Protein AF-A0A2V2VB60-F1 (afdb_monomer_lite)

Organism: Trypanosoma cruzi (NCBI:txid5693)

Foldseek 3Di:
DAFAQPAWLCCLLCVPHDQQQCDQPQVLCVPQVVSPQDDPVRGRPGNLRCLVPVCVRRVPPVSVVVLCPDPSNVVSSVSNVSVVLSVVLCVLCVVQVQTGLVSLVPPDPVNVVVHDPVSVVSSVVNNVSNPDCVVPDPPPPPPPPVVCVVPPQDWDWDQDDDDDDDDDDDSDTDTDGDDPDDQWDQDPPPRDIDGDPPPPDDPDDDDWDWDWDDDPVRDTDTDIDDDDPDDDD

Secondary structure (DSSP, 8-state):
----TT-BHHHHHTTT---STTSBHHHHHHHHSTTTT--GGGTT-BHHHHTT-GGGT---HHHHHHHHTSHHHHHHHHHHHHHHHHHHHHHHHHHTT--BHHHHHH--HHHHHTS-HHHHHHHHHHHHHHH-GGGS------TTHHHHHHSS--EEEEPPP--S----S----EEEESPPPPSEEEETTTTEEEE-TTS----PPPPPEEEEEE-TTS-EEEEEE--------

Structure (mmCIF, N/CA/C/O backbone):
data_AF-A0A2V2VB60-F1
#
_entry.id   AF-A0A2V2VB60-F1
#
loop_
_atom_site.group_PDB
_atom_site.id
_atom_site.type_symbol
_atom_site.label_atom_id
_atom_site.label_alt_id
_atom_site.label_comp_id
_atom_site.label_asym_id
_atom_site.label_entity_id
_atom_site.label_seq_id
_atom_site.pdbx_PDB_ins_code
_atom_site.Cartn_x
_atom_site.Cartn_y
_atom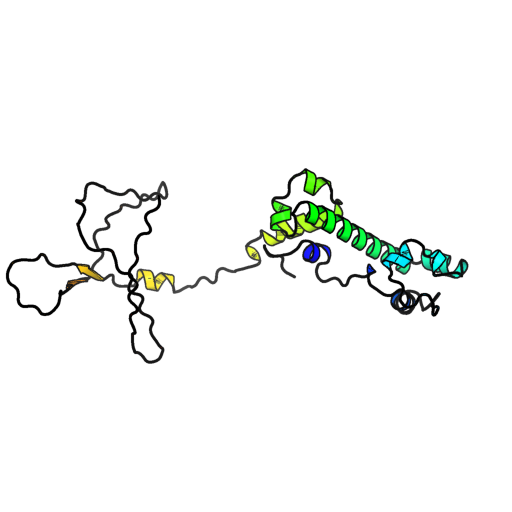_site.Cartn_z
_atom_site.occupancy
_atom_site.B_iso_or_equiv
_atom_site.auth_seq_id
_atom_site.auth_comp_id
_atom_site.auth_asym_id
_atom_site.auth_atom_id
_atom_site.pdbx_PDB_model_num
ATOM 1 N N . MET A 1 1 ? 18.310 3.604 1.537 1.00 71.19 1 MET A N 1
ATOM 2 C CA . MET A 1 1 ? 18.258 2.598 0.451 1.00 71.19 1 MET A CA 1
ATOM 3 C C . MET A 1 1 ? 18.495 3.311 -0.869 1.00 71.19 1 MET A C 1
ATOM 5 O O . MET A 1 1 ? 17.804 4.296 -1.107 1.00 71.19 1 MET A O 1
ATOM 9 N N . LYS A 1 2 ? 19.475 2.858 -1.660 1.00 81.56 2 LYS A N 1
ATOM 10 C CA . LYS A 1 2 ? 19.748 3.350 -3.020 1.00 81.56 2 LYS A CA 1
ATOM 11 C C . LYS A 1 2 ? 18.986 2.478 -4.016 1.00 81.56 2 LYS A C 1
ATOM 13 O O . LYS A 1 2 ? 18.999 1.258 -3.855 1.00 81.56 2 LYS A O 1
ATOM 18 N N . PHE A 1 3 ? 18.331 3.082 -5.002 1.00 84.06 3 PHE A N 1
ATOM 19 C CA . PHE A 1 3 ? 17.664 2.330 -6.062 1.00 84.06 3 PHE A CA 1
ATOM 20 C C . PHE A 1 3 ? 18.642 1.968 -7.177 1.00 84.06 3 PHE A C 1
ATOM 22 O O . PHE A 1 3 ? 19.435 2.789 -7.630 1.00 84.06 3 PHE A O 1
ATOM 29 N N . THR A 1 4 ? 18.583 0.715 -7.604 1.00 81.69 4 THR A N 1
ATOM 30 C CA . THR A 1 4 ? 19.396 0.149 -8.682 1.00 81.69 4 THR A CA 1
ATOM 31 C C . THR A 1 4 ? 18.496 -0.421 -9.775 1.00 81.69 4 THR A C 1
ATOM 33 O O . THR A 1 4 ? 17.302 -0.644 -9.573 1.00 81.69 4 THR A O 1
ATOM 36 N N . ILE A 1 5 ? 19.089 -0.737 -10.925 1.00 78.75 5 ILE A N 1
ATOM 37 C CA . ILE A 1 5 ? 18.415 -1.381 -12.066 1.00 78.75 5 ILE A CA 1
ATOM 38 C C . ILE A 1 5 ? 17.746 -2.711 -11.660 1.00 78.75 5 ILE A C 1
ATOM 40 O O . ILE A 1 5 ? 16.735 -3.097 -12.234 1.00 78.75 5 ILE A O 1
ATOM 44 N N . SER A 1 6 ? 18.251 -3.390 -10.627 1.00 82.69 6 SER A N 1
ATOM 45 C CA . SER A 1 6 ? 17.695 -4.645 -10.110 1.00 82.69 6 SER A CA 1
ATOM 46 C C . SER A 1 6 ? 16.630 -4.467 -9.020 1.00 82.69 6 SER A C 1
ATOM 48 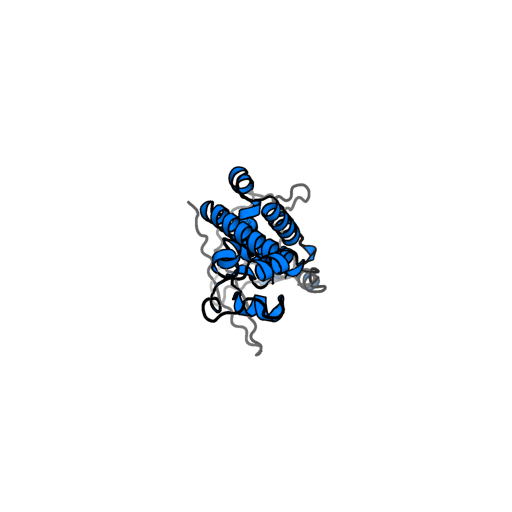O O . SER A 1 6 ? 16.230 -5.450 -8.403 1.00 82.69 6 SER A O 1
ATOM 50 N N . THR A 1 7 ? 16.196 -3.239 -8.713 1.00 90.25 7 THR A N 1
ATOM 51 C CA . THR A 1 7 ? 15.205 -3.015 -7.648 1.00 90.25 7 THR A CA 1
ATOM 52 C C . THR A 1 7 ? 13.807 -3.432 -8.112 1.00 90.25 7 THR A C 1
ATOM 54 O O . THR A 1 7 ? 13.312 -2.953 -9.137 1.00 90.25 7 THR A O 1
ATOM 57 N N . ASN A 1 8 ? 13.159 -4.292 -7.322 1.00 93.19 8 ASN A N 1
ATOM 58 C CA . ASN A 1 8 ? 11.772 -4.716 -7.522 1.00 93.19 8 ASN A CA 1
ATOM 59 C C . ASN A 1 8 ? 10.778 -3.617 -7.131 1.00 93.19 8 ASN A C 1
ATOM 61 O O . ASN A 1 8 ? 11.043 -2.821 -6.232 1.00 93.19 8 ASN A O 1
ATOM 65 N N . ILE A 1 9 ? 9.601 -3.625 -7.757 1.00 93.94 9 ILE A N 1
ATOM 66 C CA . ILE A 1 9 ? 8.535 -2.635 -7.512 1.00 93.94 9 ILE A CA 1
ATOM 67 C C . ILE A 1 9 ? 8.069 -2.656 -6.054 1.00 93.94 9 ILE A C 1
ATOM 69 O O . ILE A 1 9 ? 7.931 -1.597 -5.448 1.00 93.94 9 ILE A O 1
ATOM 73 N N . ASP A 1 10 ? 7.931 -3.844 -5.463 1.00 92.69 10 ASP A N 1
ATOM 74 C CA . ASP A 1 10 ? 7.614 -4.008 -4.039 1.00 92.69 10 ASP A CA 1
ATOM 75 C C . ASP A 1 10 ? 8.619 -3.267 -3.135 1.00 92.69 10 ASP A C 1
ATOM 77 O O . ASP A 1 10 ? 8.242 -2.453 -2.292 1.00 92.69 10 ASP A O 1
ATOM 81 N N . GLY A 1 11 ? 9.918 -3.439 -3.403 1.00 91.38 11 GLY A N 1
ATOM 82 C CA . GLY A 1 11 ? 10.984 -2.765 -2.660 1.00 91.38 11 GLY A CA 1
ATOM 83 C C . GLY A 1 11 ? 11.005 -1.243 -2.842 1.00 91.38 11 GLY A C 1
ATOM 84 O O . GLY A 1 11 ? 11.524 -0.530 -1.981 1.00 91.38 11 GLY A O 1
ATOM 85 N N . VAL A 1 12 ? 10.437 -0.726 -3.936 1.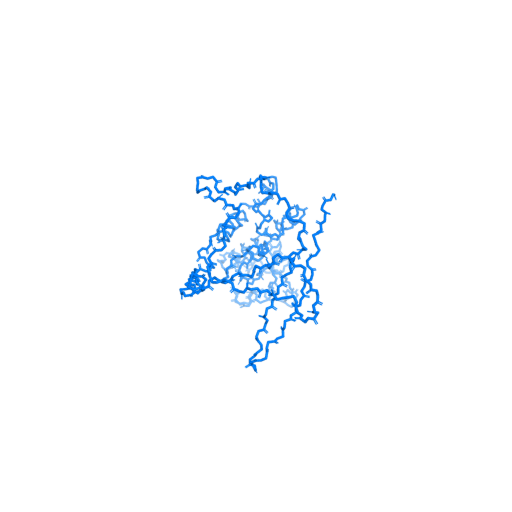00 93.12 12 VAL A N 1
ATOM 86 C CA . VAL A 1 12 ? 10.259 0.717 -4.146 1.00 93.12 12 VAL A CA 1
ATOM 87 C C . VAL A 1 12 ? 9.084 1.244 -3.330 1.00 93.12 12 VAL A C 1
ATOM 89 O O . VAL A 1 12 ? 9.237 2.243 -2.626 1.00 93.12 12 VAL A O 1
ATOM 92 N N . LEU A 1 13 ? 7.929 0.580 -3.401 1.00 93.31 13 LEU A N 1
ATOM 93 C CA . LEU A 1 13 ? 6.695 1.050 -2.764 1.00 93.31 13 LEU A CA 1
ATOM 94 C C . LEU A 1 13 ? 6.746 0.930 -1.239 1.00 93.31 13 LEU A C 1
ATOM 96 O O . LEU A 1 13 ? 6.293 1.831 -0.533 1.00 93.31 13 LEU A O 1
ATOM 100 N N . PHE A 1 14 ? 7.387 -0.117 -0.721 1.00 91.38 14 PHE A N 1
ATOM 101 C CA . PHE A 1 14 ? 7.535 -0.346 0.716 1.00 91.38 14 PHE A CA 1
ATOM 102 C C . PHE A 1 14 ? 8.905 0.065 1.265 1.00 91.38 14 PHE A C 1
ATOM 104 O O . PHE A 1 14 ? 9.247 -0.350 2.365 1.00 91.38 14 PHE A O 1
ATOM 111 N N . LYS A 1 15 ? 9.696 0.874 0.538 1.00 85.75 15 LYS A N 1
ATOM 112 C CA . LYS A 1 15 ? 11.098 1.262 0.835 1.00 85.75 15 LYS A CA 1
ATOM 113 C C . LYS A 1 15 ? 11.445 1.292 2.336 1.00 85.75 15 LYS A C 1
ATOM 115 O O . LYS A 1 15 ? 11.272 2.315 2.998 1.00 85.75 15 LYS A O 1
ATOM 120 N N . GLY A 1 16 ? 11.981 0.180 2.854 1.00 73.06 16 GLY A N 1
ATOM 121 C CA . GLY A 1 16 ? 12.446 0.038 4.242 1.00 73.06 16 GLY A CA 1
ATOM 122 C C . GLY A 1 16 ? 11.371 0.174 5.331 1.00 73.06 16 GLY A C 1
ATOM 123 O O . GLY A 1 16 ? 11.717 0.387 6.490 1.00 73.06 16 GLY A O 1
ATOM 124 N N . ARG A 1 17 ? 10.087 0.093 4.977 1.00 80.38 17 ARG A N 1
ATOM 125 C CA . ARG A 1 17 ? 8.954 0.170 5.902 1.00 80.38 17 ARG A CA 1
ATOM 126 C C . ARG A 1 17 ? 8.499 -1.236 6.268 1.00 80.38 17 ARG A C 1
ATOM 128 O O . ARG A 1 17 ? 8.368 -2.097 5.403 1.00 80.38 17 ARG A O 1
ATOM 135 N N . ALA A 1 18 ? 8.234 -1.450 7.553 1.00 84.44 18 ALA A N 1
ATOM 136 C CA . ALA A 1 18 ? 7.495 -2.625 7.991 1.00 84.44 18 ALA A CA 1
ATOM 137 C C . ALA A 1 18 ? 6.048 -2.522 7.490 1.00 84.44 18 ALA A C 1
ATOM 139 O O . ALA A 1 18 ? 5.462 -1.439 7.544 1.00 84.44 18 ALA A O 1
ATOM 140 N N . ARG A 1 19 ? 5.486 -3.640 7.021 1.00 90.50 19 ARG A N 1
ATOM 141 C CA . ARG A 1 19 ? 4.098 -3.708 6.556 1.00 90.50 19 ARG A CA 1
ATOM 142 C C . ARG A 1 19 ? 3.155 -3.669 7.748 1.00 90.50 19 ARG A C 1
ATOM 144 O O . ARG A 1 19 ? 3.123 -4.603 8.549 1.00 90.50 19 ARG A O 1
ATOM 151 N N . VAL A 1 20 ? 2.396 -2.588 7.892 1.00 92.81 20 VAL A N 1
ATOM 152 C CA . VAL A 1 20 ? 1.482 -2.426 9.031 1.00 92.81 20 VAL A CA 1
ATOM 153 C C . VAL A 1 20 ? 0.206 -3.243 8.875 1.00 92.81 20 VAL A C 1
ATOM 155 O O . VAL A 1 20 ? -0.383 -3.634 9.876 1.00 92.81 20 VAL A O 1
ATOM 158 N N . LYS A 1 21 ? -0.220 -3.560 7.651 1.00 94.00 21 LYS A N 1
ATOM 159 C CA . LYS A 1 21 ? -1.424 -4.366 7.403 1.00 94.00 21 LYS A CA 1
ATOM 160 C C . LYS A 1 21 ? -1.331 -5.786 7.980 1.00 94.00 21 LYS A C 1
ATOM 162 O O . LYS A 1 21 ? -2.353 -6.360 8.347 1.00 94.00 21 LYS A O 1
ATOM 167 N N . GLU A 1 22 ? -0.107 -6.313 8.081 1.00 93.25 22 GLU A N 1
ATOM 168 C CA . GLU A 1 22 ? 0.228 -7.640 8.618 1.00 93.25 22 GLU A CA 1
ATOM 169 C C . GLU A 1 22 ? 0.405 -7.617 10.152 1.00 93.25 22 GLU A C 1
ATOM 171 O O . GLU A 1 22 ? 0.660 -8.647 10.774 1.00 93.25 22 GLU A O 1
ATOM 176 N N . MET A 1 23 ? 0.255 -6.452 10.792 1.00 94.62 23 MET A N 1
ATOM 177 C CA . MET A 1 23 ? 0.278 -6.330 12.248 1.00 94.62 23 MET A CA 1
ATOM 178 C C . MET A 1 23 ? -0.975 -6.955 12.865 1.00 94.62 23 MET A C 1
ATOM 180 O O . MET A 1 23 ? -2.082 -6.821 12.334 1.00 94.62 23 MET A O 1
ATOM 184 N N . LYS A 1 24 ? -0.806 -7.591 14.027 1.00 95.31 24 LYS A N 1
ATOM 185 C CA . LYS A 1 24 ? -1.922 -8.094 14.828 1.00 95.31 24 LYS A CA 1
ATOM 186 C C . LYS A 1 24 ? -2.711 -6.947 15.451 1.00 95.31 24 LYS A C 1
ATOM 188 O O . LYS A 1 24 ? -2.145 -5.976 15.958 1.00 95.31 24 LYS A O 1
ATOM 193 N N . LEU A 1 25 ? -4.028 -7.101 15.484 1.00 95.44 25 LEU A N 1
ATOM 194 C CA . LEU A 1 25 ? -4.949 -6.150 16.086 1.00 95.44 25 LEU A CA 1
ATOM 195 C C . LEU A 1 25 ? -4.664 -5.974 17.582 1.00 95.44 25 LEU A C 1
ATOM 197 O O . LEU A 1 25 ? -4.671 -4.837 18.044 1.00 95.44 25 LEU A O 1
ATOM 201 N N . SER A 1 26 ? -4.328 -7.036 18.327 1.00 94.19 26 SER A N 1
ATOM 202 C CA . SER A 1 26 ? -3.948 -6.896 19.744 1.00 94.19 26 SER A CA 1
ATOM 203 C C . SER A 1 26 ? -2.754 -5.974 19.946 1.00 94.19 26 SER A C 1
ATOM 205 O O . SER A 1 26 ? -2.757 -5.156 20.865 1.00 94.19 26 SER A O 1
ATOM 207 N N . ASP A 1 27 ? -1.741 -6.091 19.090 1.00 94.62 27 ASP A N 1
ATOM 208 C CA . ASP A 1 27 ? -0.500 -5.329 19.219 1.00 94.62 27 ASP A CA 1
ATOM 209 C C . ASP A 1 27 ? -0.762 -3.850 18.930 1.00 94.62 27 ASP A C 1
ATOM 211 O O . ASP A 1 27 ? -0.271 -2.970 19.639 1.00 94.62 27 ASP A O 1
ATOM 215 N N . TYR A 1 28 ? -1.602 -3.577 17.929 1.00 94.44 28 TYR A N 1
ATOM 216 C CA . TYR A 1 28 ? -2.071 -2.233 17.620 1.00 94.44 28 TYR A CA 1
ATOM 217 C C . TYR A 1 28 ? -2.906 -1.631 18.754 1.00 94.44 28 TYR A C 1
ATOM 219 O O . TYR A 1 28 ? -2.615 -0.519 19.191 1.00 94.44 28 TYR A O 1
ATOM 227 N N . LEU A 1 29 ? -3.909 -2.356 19.260 1.00 93.19 29 LEU A N 1
ATOM 228 C CA . LEU A 1 29 ? -4.776 -1.862 20.332 1.00 93.19 29 LEU A CA 1
ATOM 229 C C . LEU A 1 29 ? -3.964 -1.563 21.593 1.00 93.19 29 LEU A C 1
ATOM 231 O O . LEU A 1 29 ? -4.134 -0.505 22.192 1.00 93.19 29 LEU A O 1
ATOM 235 N N . THR A 1 30 ? -3.036 -2.452 21.954 1.00 93.38 30 THR A N 1
ATOM 236 C CA . THR A 1 30 ? -2.162 -2.284 23.124 1.00 93.38 30 THR A CA 1
ATOM 237 C C . THR A 1 30 ? -1.261 -1.061 22.981 1.00 93.38 30 THR A C 1
ATOM 239 O O . THR A 1 30 ? -1.129 -0.282 23.921 1.00 93.38 30 THR A O 1
ATOM 242 N N . ARG A 1 31 ? -0.629 -0.880 21.815 1.00 92.62 31 ARG A N 1
ATOM 243 C CA . ARG A 1 31 ? 0.383 0.167 21.622 1.00 92.62 31 ARG A CA 1
ATOM 244 C C . ARG A 1 31 ? -0.210 1.542 21.314 1.00 92.62 31 ARG A C 1
ATOM 246 O O . ARG A 1 31 ? 0.362 2.553 21.710 1.00 92.62 31 ARG A O 1
ATOM 253 N N . GLU A 1 32 ? -1.320 1.586 20.581 1.00 91.44 32 GLU A N 1
ATOM 254 C CA . GLU A 1 32 ? -1.856 2.826 20.009 1.00 91.44 32 GLU A CA 1
ATOM 255 C C . GLU A 1 32 ? -3.217 3.238 20.571 1.00 91.44 32 GLU A C 1
ATOM 257 O O . GLU A 1 32 ? -3.587 4.399 20.429 1.00 91.44 32 GLU A O 1
ATOM 262 N N . LEU A 1 33 ? -3.979 2.326 21.181 1.00 91.81 33 LEU A N 1
ATOM 263 C CA . LEU A 1 33 ? -5.348 2.591 21.646 1.00 91.81 33 LEU A CA 1
ATOM 264 C C . LEU A 1 33 ? -5.559 2.210 23.121 1.00 91.81 33 LEU A C 1
ATOM 266 O O . LEU A 1 33 ? -6.674 1.881 23.524 1.00 91.81 33 LEU A O 1
ATOM 270 N N . ASP A 1 34 ? -4.492 2.270 23.924 1.00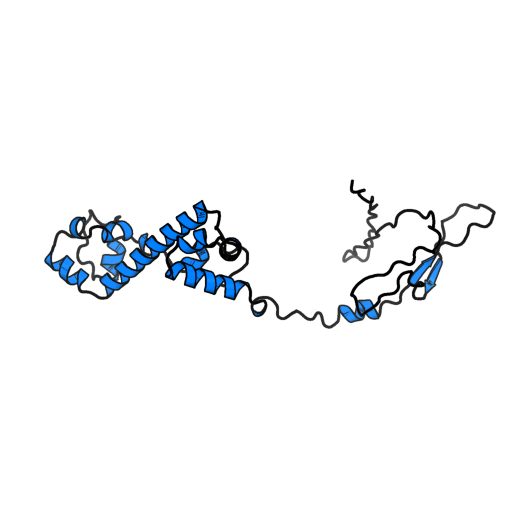 87.50 34 ASP A N 1
ATOM 271 C CA . ASP A 1 34 ? -4.489 2.024 25.377 1.00 87.50 34 ASP A CA 1
ATOM 272 C C . ASP A 1 34 ? -5.068 0.658 25.787 1.00 87.50 34 ASP A C 1
ATOM 274 O O . ASP A 1 34 ? -5.632 0.492 26.867 1.00 87.50 34 ASP A O 1
ATOM 278 N N . GLY A 1 35 ? -4.992 -0.326 24.892 1.00 86.69 35 GLY A N 1
ATOM 279 C CA . GLY A 1 35 ? -5.562 -1.655 25.088 1.00 86.69 35 GLY A CA 1
ATOM 280 C C . GLY A 1 35 ? -7.091 -1.715 25.054 1.00 86.69 35 GLY A C 1
ATOM 281 O O . GLY A 1 35 ? -7.664 -2.769 25.343 1.00 86.69 35 GLY A O 1
ATOM 282 N N . ARG A 1 36 ? -7.780 -0.628 24.676 1.00 86.19 36 ARG A N 1
ATOM 283 C CA . ARG A 1 36 ? -9.238 -0.657 24.519 1.00 86.19 36 ARG A CA 1
ATOM 284 C C . ARG A 1 36 ? -9.624 -1.702 23.471 1.00 86.19 36 ARG A C 1
ATOM 286 O O . ARG A 1 36 ? -9.014 -1.793 22.411 1.00 86.19 36 ARG A O 1
ATOM 293 N N . GLY A 1 37 ? -10.666 -2.477 23.765 1.00 83.94 37 GLY A N 1
ATOM 294 C CA . GLY A 1 37 ? -11.224 -3.453 22.828 1.00 83.94 37 GLY A CA 1
ATOM 295 C C . GLY A 1 37 ? -10.406 -4.734 22.629 1.00 83.94 37 GLY A C 1
ATOM 296 O O . GLY A 1 37 ? -10.723 -5.508 21.725 1.00 83.94 37 GLY A O 1
ATOM 297 N N . ILE A 1 38 ? -9.381 -4.982 23.451 1.00 86.50 38 ILE A N 1
ATOM 298 C CA . ILE A 1 38 ? -8.678 -6.270 23.473 1.00 86.50 38 ILE A CA 1
ATOM 299 C C . ILE A 1 38 ? -9.618 -7.348 24.015 1.00 86.50 38 ILE A C 1
ATOM 301 O O . ILE A 1 38 ? -10.152 -7.225 25.115 1.00 86.50 38 ILE A O 1
ATOM 305 N N . VAL A 1 39 ? -9.791 -8.419 23.242 1.00 87.44 39 VAL A N 1
ATOM 306 C CA . VAL A 1 39 ? -10.499 -9.636 23.653 1.00 87.44 39 VAL A CA 1
ATOM 307 C C . VAL A 1 39 ? -9.776 -10.858 23.093 1.00 87.44 39 VAL A C 1
ATOM 309 O O . VAL A 1 39 ? -9.112 -10.775 22.060 1.00 87.44 39 VAL A O 1
ATOM 312 N N . ASP A 1 40 ? -9.942 -12.023 23.718 1.00 85.81 40 ASP A N 1
ATOM 313 C CA . ASP A 1 40 ? -9.238 -13.244 23.292 1.00 85.81 40 ASP A CA 1
ATOM 314 C C . ASP A 1 40 ? -9.496 -13.602 21.820 1.00 85.81 40 ASP A C 1
ATOM 316 O O . ASP A 1 40 ? -8.609 -14.082 21.117 1.00 85.81 40 ASP A O 1
ATOM 320 N N . THR A 1 41 ? -10.692 -13.294 21.311 1.00 85.38 41 THR A N 1
ATOM 321 C CA . THR A 1 41 ? -11.102 -13.616 19.938 1.00 85.38 41 THR A CA 1
ATOM 322 C C . THR A 1 41 ? -10.448 -12.754 18.860 1.00 85.38 41 THR A C 1
ATOM 324 O O . THR A 1 41 ? -10.528 -13.110 17.688 1.00 85.38 41 THR A O 1
ATOM 327 N N . ASN A 1 42 ? -9.866 -11.600 19.206 1.00 86.38 42 ASN A N 1
ATOM 328 C CA . ASN A 1 42 ? -9.335 -10.649 18.224 1.00 86.38 42 ASN A CA 1
ATOM 329 C C . ASN A 1 42 ? -7.803 -10.511 18.262 1.00 86.38 42 ASN A C 1
ATOM 331 O O . ASN A 1 42 ? -7.242 -9.663 17.569 1.00 86.38 42 ASN A O 1
ATOM 335 N N . ARG A 1 43 ? -7.127 -11.391 19.011 1.00 88.50 43 ARG A N 1
ATOM 336 C CA . ARG A 1 43 ? -5.678 -11.344 19.231 1.00 88.50 43 ARG A CA 1
ATOM 337 C C . ARG A 1 43 ? -4.856 -11.564 17.963 1.00 88.50 43 ARG A C 1
ATOM 339 O O . ARG A 1 43 ? -3.900 -10.840 17.721 1.00 88.50 43 ARG A O 1
ATOM 346 N N . ASP A 1 44 ? -5.257 -12.517 17.127 1.00 92.56 44 ASP A N 1
ATOM 347 C CA . ASP A 1 44 ? -4.526 -12.881 15.904 1.00 92.56 44 ASP A CA 1
ATOM 348 C C . ASP A 1 44 ? -5.115 -12.265 14.625 1.00 92.56 44 ASP A C 1
ATOM 350 O O . ASP A 1 44 ? -4.711 -12.606 13.515 1.00 92.56 44 ASP A O 1
ATOM 354 N N . VAL A 1 45 ? -6.074 -11.346 14.759 1.00 95.25 45 VAL A N 1
ATOM 355 C CA . VAL A 1 45 ? -6.696 -10.674 13.612 1.00 95.25 45 VAL A CA 1
ATOM 356 C C . VAL A 1 45 ? -5.703 -9.689 13.006 1.00 95.25 45 VAL A C 1
ATOM 358 O O . VAL A 1 45 ? -5.152 -8.857 13.718 1.00 95.25 45 VAL A O 1
ATOM 361 N N . LEU A 1 46 ? -5.489 -9.753 11.694 1.00 96.44 46 LEU A N 1
ATOM 362 C CA . LEU A 1 46 ? -4.654 -8.782 10.987 1.00 96.44 46 LEU A CA 1
ATOM 363 C C . LEU A 1 46 ? -5.372 -7.439 10.845 1.00 96.44 46 LEU A C 1
ATOM 365 O O . LEU A 1 46 ? -6.593 -7.392 10.665 1.00 96.44 46 LEU A O 1
ATOM 369 N N . LEU A 1 47 ? -4.613 -6.343 10.855 1.00 96.38 47 LEU A N 1
ATOM 370 C CA . LEU A 1 47 ? -5.183 -5.009 10.673 1.00 96.38 47 LEU A CA 1
ATOM 371 C C . LEU A 1 47 ? -5.912 -4.854 9.338 1.00 96.38 47 LEU A C 1
ATOM 373 O O . LEU A 1 47 ? -6.956 -4.205 9.301 1.00 96.38 47 LEU A O 1
ATOM 377 N N . GLU A 1 48 ? -5.413 -5.469 8.264 1.00 95.69 48 GLU A N 1
ATOM 378 C CA . GLU A 1 48 ? -6.117 -5.473 6.977 1.00 95.69 48 GLU A CA 1
ATOM 379 C C . GLU A 1 48 ? -7.560 -5.971 7.110 1.00 95.69 48 GLU A C 1
ATOM 381 O O . GLU A 1 48 ? -8.485 -5.348 6.592 1.00 95.69 48 GLU A O 1
ATOM 386 N N . GLU A 1 49 ? -7.756 -7.074 7.829 1.00 95.75 49 GLU A N 1
ATOM 387 C CA . GLU A 1 49 ? -9.069 -7.683 8.015 1.00 95.75 49 GLU A CA 1
ATOM 388 C C . GLU A 1 49 ? -9.937 -6.857 8.968 1.00 95.75 49 GLU A C 1
ATOM 390 O O . GLU A 1 49 ? -11.113 -6.614 8.696 1.00 95.75 49 GLU A O 1
ATOM 395 N N . PHE A 1 50 ? -9.344 -6.349 10.050 1.00 95.69 50 PHE A N 1
ATOM 396 C CA . PHE A 1 50 ? -10.033 -5.484 11.002 1.00 95.69 50 PHE A CA 1
ATOM 397 C C . PHE A 1 50 ? -10.619 -4.230 10.341 1.00 95.69 50 PHE A C 1
ATOM 399 O O . PHE A 1 50 ? -11.772 -3.882 10.589 1.00 95.69 50 PHE A O 1
ATOM 406 N N . PHE A 1 51 ? -9.856 -3.548 9.483 1.00 95.94 51 PHE A N 1
ATOM 407 C CA . PHE A 1 51 ? -10.311 -2.301 8.863 1.00 95.94 51 PHE A CA 1
ATOM 408 C C . PHE A 1 51 ? -11.374 -2.491 7.770 1.00 95.94 51 PHE A C 1
ATOM 410 O O . PHE A 1 51 ? -11.969 -1.489 7.361 1.00 95.94 51 PHE A O 1
ATOM 417 N N . LYS A 1 52 ? -11.649 -3.727 7.322 1.00 94.88 52 LYS A N 1
ATOM 418 C CA . LYS A 1 52 ? -12.788 -4.027 6.433 1.00 94.88 52 LYS A CA 1
ATOM 419 C C . LYS A 1 52 ? -14.114 -3.887 7.171 1.00 94.88 52 LYS A C 1
ATOM 421 O O . LYS A 1 52 ? -15.027 -3.248 6.657 1.00 94.88 52 LYS A O 1
ATOM 426 N N . ASP A 1 53 ? -14.193 -4.449 8.375 1.00 95.06 53 ASP A N 1
ATOM 427 C CA . ASP A 1 53 ? -15.365 -4.340 9.241 1.00 95.06 53 ASP A CA 1
ATOM 428 C C . ASP A 1 53 ? -14.971 -4.352 10.732 1.00 95.06 53 ASP A C 1
ATOM 430 O O . ASP A 1 53 ? -14.968 -5.402 11.383 1.00 95.06 53 ASP A O 1
ATOM 434 N N . PRO A 1 54 ? -14.673 -3.175 11.311 1.00 94.06 54 PRO A N 1
ATOM 435 C CA . PRO A 1 54 ? -14.290 -3.059 12.716 1.00 94.06 54 PRO A CA 1
ATOM 436 C C . PRO A 1 54 ? -15.376 -3.527 13.693 1.00 94.06 54 PRO A C 1
ATOM 438 O O . PRO A 1 54 ? -15.061 -3.960 14.803 1.00 94.06 54 PRO A O 1
ATOM 441 N N . THR A 1 55 ? -16.652 -3.455 13.293 1.00 94.19 55 THR A N 1
ATOM 442 C CA . THR A 1 55 ? -17.798 -3.765 14.165 1.00 94.19 55 THR A CA 1
ATOM 443 C C . THR A 1 55 ? -17.900 -5.254 14.488 1.00 94.19 55 THR A C 1
ATOM 445 O O . THR A 1 55 ? -18.402 -5.633 15.546 1.00 94.19 55 THR A O 1
ATOM 448 N N . LYS A 1 56 ? -17.337 -6.104 13.623 1.00 93.88 56 LYS A N 1
ATOM 449 C CA . LYS A 1 56 ? -17.203 -7.548 13.842 1.00 93.88 56 LYS A CA 1
ATOM 450 C C . LYS A 1 56 ? -16.264 -7.887 15.005 1.00 93.88 56 LYS A C 1
ATOM 452 O O . LYS A 1 56 ? -16.444 -8.916 15.656 1.00 93.88 56 LYS A O 1
ATOM 457 N N . TYR A 1 57 ? -15.271 -7.035 15.262 1.00 92.00 57 TYR A N 1
ATOM 458 C CA . TYR A 1 57 ? -14.188 -7.300 16.215 1.00 92.00 57 TYR A CA 1
ATOM 459 C C . TYR A 1 57 ? -14.300 -6.491 17.508 1.00 92.00 57 TYR A C 1
ATOM 461 O O . TYR A 1 57 ? -13.840 -6.959 18.549 1.00 92.00 57 TYR A O 1
ATOM 469 N N . ILE A 1 58 ? -14.919 -5.309 17.460 1.00 91.12 58 ILE A N 1
ATOM 470 C CA . ILE A 1 58 ? -15.154 -4.444 18.620 1.00 91.12 58 ILE A CA 1
ATOM 471 C C . ILE A 1 58 ? -16.663 -4.318 18.820 1.00 91.12 58 ILE A C 1
ATOM 473 O O . ILE A 1 58 ? -17.343 -3.587 18.104 1.00 91.12 58 ILE A O 1
ATOM 477 N N . ARG A 1 59 ? -17.190 -5.067 19.795 1.00 89.25 59 ARG A N 1
ATOM 478 C CA . ARG A 1 59 ? -18.635 -5.110 20.090 1.00 89.25 59 ARG A CA 1
ATOM 479 C C . ARG A 1 59 ? -19.134 -3.865 20.816 1.00 89.25 59 ARG A C 1
ATOM 481 O O . ARG A 1 59 ? -20.298 -3.497 20.670 1.00 89.25 59 ARG A O 1
ATOM 488 N N . ASP A 1 60 ? -18.268 -3.241 21.608 1.00 91.00 60 ASP A N 1
ATOM 489 C CA . ASP A 1 60 ? -18.585 -1.999 22.301 1.00 91.00 60 ASP A CA 1
ATOM 490 C C . ASP A 1 60 ? -18.611 -0.840 21.298 1.00 91.00 60 ASP A C 1
ATOM 492 O O . ASP A 1 60 ? -17.578 -0.376 20.811 1.00 91.00 60 ASP A O 1
ATOM 496 N N . LYS A 1 61 ? -19.825 -0.378 20.989 1.00 92.12 61 LYS A N 1
ATOM 497 C CA . LYS A 1 61 ? -20.054 0.724 20.051 1.00 92.12 61 LYS A CA 1
ATOM 498 C C . LYS A 1 61 ? -19.498 2.053 20.563 1.00 92.12 61 LYS A C 1
ATOM 500 O O . LYS A 1 61 ? -19.055 2.855 19.748 1.00 92.12 61 LYS A O 1
ATOM 505 N N . GLY A 1 62 ? -19.529 2.294 21.876 1.00 92.75 62 GLY A N 1
ATOM 506 C CA . GLY A 1 62 ? -18.995 3.516 22.478 1.00 92.75 62 GLY A CA 1
ATOM 507 C C . GLY A 1 62 ? -17.482 3.567 22.316 1.00 92.75 62 GLY A C 1
ATOM 508 O O . GLY A 1 62 ? -16.958 4.493 21.697 1.00 92.75 62 GLY A O 1
ATOM 509 N N . ALA A 1 63 ? -16.804 2.498 22.739 1.00 90.38 63 ALA A N 1
ATOM 510 C CA . ALA A 1 63 ? -15.357 2.373 22.590 1.00 90.38 63 ALA A CA 1
ATOM 511 C C . ALA A 1 63 ? -14.917 2.445 21.119 1.00 90.38 63 ALA A C 1
ATOM 513 O O . ALA A 1 63 ? -13.940 3.121 20.801 1.00 90.38 63 ALA A O 1
ATOM 514 N N . LEU A 1 64 ? -15.643 1.791 20.202 1.00 93.56 64 LEU A N 1
ATOM 515 C CA . LEU A 1 64 ? -15.325 1.846 18.775 1.00 93.56 64 LEU A CA 1
ATOM 516 C C . LEU A 1 64 ? -15.479 3.261 18.199 1.00 93.56 64 LEU A C 1
ATOM 518 O O . LEU A 1 64 ? -14.628 3.684 17.420 1.00 93.56 64 LEU A O 1
ATOM 522 N N . ASN A 1 65 ? -16.521 4.000 18.581 1.00 94.62 65 ASN A N 1
ATOM 523 C CA . ASN A 1 65 ? -16.716 5.379 18.126 1.00 94.62 65 ASN A CA 1
ATOM 524 C C . ASN A 1 65 ? -15.599 6.303 18.629 1.00 94.62 65 ASN A C 1
ATOM 526 O O . ASN A 1 65 ? -15.053 7.084 17.852 1.00 94.62 65 ASN A O 1
ATOM 530 N N . GLU A 1 66 ? -15.216 6.180 19.900 1.00 92.75 66 GLU A N 1
ATOM 531 C CA . GLU A 1 66 ? -14.099 6.937 20.476 1.00 92.75 66 GLU A CA 1
ATOM 532 C C . GLU A 1 66 ? -12.770 6.607 19.785 1.00 92.75 66 GLU A C 1
ATOM 534 O O . GLU A 1 66 ? -12.002 7.508 19.446 1.00 92.75 66 GLU A O 1
ATOM 539 N N . MET A 1 67 ? -12.511 5.324 19.504 1.00 92.44 67 MET A N 1
ATOM 540 C CA . MET A 1 67 ? -11.352 4.914 18.707 1.00 92.44 67 MET A CA 1
ATOM 541 C C . MET A 1 67 ? -11.389 5.540 17.316 1.00 92.44 67 MET A C 1
ATOM 543 O O . MET A 1 67 ? -10.384 6.080 16.872 1.00 92.44 67 MET A O 1
ATOM 547 N N . GLN A 1 68 ? -12.527 5.482 16.624 1.00 94.75 68 GLN A N 1
ATOM 548 C CA . GLN A 1 68 ? -12.664 5.999 15.262 1.00 94.75 68 GLN A CA 1
ATOM 549 C C . GLN A 1 68 ? -12.482 7.516 15.173 1.00 94.75 68 GLN A C 1
ATOM 551 O O . GLN A 1 68 ? -12.034 8.004 14.135 1.00 94.75 68 GLN A O 1
ATOM 556 N N . ALA A 1 69 ? -12.785 8.241 16.250 1.00 95.44 69 ALA A N 1
ATOM 557 C CA . ALA A 1 69 ? -12.542 9.674 16.362 1.00 95.44 69 ALA A CA 1
ATOM 558 C C . ALA A 1 69 ? -11.060 10.029 16.596 1.00 95.44 69 ALA A C 1
ATOM 560 O O . ALA A 1 69 ? -10.685 11.189 16.453 1.00 95.44 69 ALA A O 1
ATOM 561 N N . SER A 1 70 ? -10.208 9.059 16.946 1.00 94.38 70 SER A N 1
ATOM 562 C CA . SER A 1 70 ? -8.792 9.292 17.243 1.00 94.38 70 SER A CA 1
ATOM 563 C C . SER A 1 70 ? -7.922 9.375 15.983 1.00 94.38 70 SER A C 1
ATOM 565 O O . SER A 1 70 ? -8.002 8.544 15.071 1.00 94.38 70 SER A O 1
ATOM 567 N N . ASP A 1 71 ? -6.979 10.321 15.989 1.00 95.88 71 ASP A N 1
ATOM 568 C CA . ASP A 1 71 ? -5.967 10.477 14.937 1.00 95.88 71 ASP A CA 1
ATOM 569 C C . ASP A 1 71 ? -5.123 9.213 14.735 1.00 95.88 71 ASP A C 1
ATOM 571 O O . ASP A 1 71 ? -4.722 8.901 13.608 1.00 95.88 71 ASP A O 1
ATOM 575 N N . ARG A 1 72 ? -4.872 8.446 15.806 1.00 94.88 72 ARG A N 1
ATOM 576 C CA . ARG A 1 72 ? -4.111 7.187 15.734 1.00 94.88 72 ARG A CA 1
ATOM 577 C C . ARG A 1 72 ? -4.865 6.127 14.938 1.00 94.88 72 ARG A C 1
ATOM 579 O O . ARG A 1 72 ? -4.248 5.368 14.189 1.00 94.88 72 ARG A O 1
ATOM 586 N N . TYR A 1 73 ? -6.191 6.090 15.057 1.00 95.44 73 TYR A N 1
ATOM 587 C CA . TYR A 1 73 ? -7.041 5.208 14.259 1.00 95.44 73 TYR A CA 1
ATOM 588 C C . TYR A 1 73 ? -7.078 5.629 12.798 1.00 95.44 73 TYR A C 1
ATOM 590 O O . TYR A 1 73 ? -6.834 4.807 11.912 1.00 95.44 73 TYR A O 1
ATOM 598 N N . LEU A 1 74 ? -7.315 6.914 12.529 1.00 96.44 74 LEU A N 1
ATOM 599 C CA . LEU A 1 74 ? -7.376 7.440 11.165 1.00 96.44 74 LEU A CA 1
ATOM 600 C C . LEU A 1 74 ? -6.046 7.261 10.423 1.00 96.44 74 LEU A C 1
ATOM 602 O O . LEU A 1 74 ? -6.033 6.835 9.264 1.00 96.44 74 LEU A O 1
ATOM 606 N N . SER A 1 75 ? -4.928 7.518 11.102 1.00 95.38 75 SER A N 1
ATOM 607 C CA . SER A 1 75 ? -3.582 7.341 10.550 1.00 95.38 75 SER A CA 1
ATOM 608 C C . SER A 1 75 ? -3.303 5.882 10.209 1.00 95.38 75 SER A C 1
ATOM 610 O O . SER A 1 75 ? -2.856 5.587 9.099 1.00 95.38 75 SER A O 1
ATOM 612 N N . MET A 1 76 ? -3.626 4.960 11.121 1.00 95.69 76 MET A N 1
ATOM 613 C CA . MET A 1 76 ? -3.428 3.530 10.889 1.00 95.69 76 MET A CA 1
ATOM 614 C C . MET A 1 76 ? -4.319 3.015 9.756 1.00 95.69 76 MET A C 1
ATOM 616 O O . MET A 1 76 ? -3.834 2.357 8.837 1.00 95.69 76 MET A O 1
ATOM 620 N N . LYS A 1 77 ? -5.603 3.387 9.754 1.00 96.44 77 LYS A N 1
ATOM 621 C CA . LYS A 1 77 ? -6.546 3.033 8.686 1.00 96.44 77 LYS A CA 1
ATOM 622 C C . LYS A 1 77 ? -6.044 3.497 7.320 1.00 96.44 77 LYS A C 1
ATOM 624 O O . LYS A 1 77 ? -6.130 2.755 6.342 1.00 96.44 77 LYS A O 1
ATOM 629 N N . ARG A 1 78 ? -5.504 4.719 7.242 1.00 95.44 78 ARG A N 1
ATOM 630 C CA . ARG A 1 78 ? -4.926 5.266 6.008 1.00 95.44 78 ARG A CA 1
ATOM 631 C C . ARG A 1 78 ? -3.682 4.497 5.574 1.00 95.44 78 ARG A C 1
ATOM 633 O O . ARG A 1 78 ? -3.559 4.217 4.385 1.00 95.44 78 ARG A O 1
ATOM 640 N N . ALA A 1 79 ? -2.790 4.166 6.506 1.00 94.69 79 ALA A N 1
ATOM 641 C CA . ALA A 1 79 ? -1.585 3.399 6.215 1.00 94.69 79 ALA A CA 1
ATOM 642 C C . ALA A 1 79 ? -1.941 2.020 5.647 1.00 94.69 79 ALA A C 1
ATOM 644 O O . ALA A 1 79 ? -1.561 1.722 4.520 1.00 94.69 79 ALA A O 1
ATOM 645 N N . VAL A 1 80 ? -2.775 1.248 6.353 1.00 96.56 80 VAL A N 1
ATOM 646 C CA . VAL A 1 80 ? -3.227 -0.083 5.915 1.00 96.56 80 VAL A CA 1
ATOM 647 C C . VAL A 1 80 ? -3.911 -0.019 4.550 1.00 96.56 80 VAL A C 1
ATOM 649 O O . VAL A 1 80 ? -3.573 -0.788 3.655 1.00 96.56 80 VAL A O 1
ATOM 652 N N . LYS A 1 81 ? -4.822 0.941 4.339 1.00 95.31 81 LYS A N 1
ATOM 653 C CA . LYS A 1 81 ? -5.481 1.118 3.036 1.00 95.31 81 LYS A CA 1
ATOM 654 C C . LYS A 1 81 ? -4.481 1.450 1.922 1.00 95.31 81 LYS A C 1
ATOM 656 O O . LYS A 1 81 ? -4.630 0.951 0.812 1.00 95.31 81 LYS A O 1
ATOM 661 N N . GLY A 1 82 ? -3.476 2.277 2.208 1.00 94.50 82 GLY A N 1
ATOM 662 C CA . GLY A 1 82 ? -2.400 2.592 1.268 1.00 94.50 82 GLY A CA 1
ATOM 663 C C . GLY A 1 82 ? -1.577 1.362 0.883 1.00 94.50 82 GLY A C 1
ATOM 664 O O . GLY A 1 82 ? -1.310 1.161 -0.297 1.00 94.50 82 GLY A O 1
ATOM 665 N N . GLU A 1 83 ? -1.240 0.508 1.851 1.00 95.50 83 GLU A N 1
ATOM 666 C CA . GLU A 1 83 ? -0.516 -0.742 1.588 1.00 95.50 83 GLU A CA 1
ATOM 667 C C . GLU A 1 83 ? -1.338 -1.722 0.740 1.00 95.50 83 GLU A C 1
ATOM 669 O O . GLU A 1 83 ? -0.801 -2.323 -0.185 1.00 95.50 83 GLU A O 1
ATOM 674 N N . VAL A 1 84 ? -2.647 -1.845 0.989 1.00 95.38 84 VAL A N 1
ATOM 675 C CA . VAL A 1 84 ? -3.544 -2.683 0.168 1.00 95.38 84 VAL A CA 1
ATOM 676 C C . VAL A 1 84 ? -3.607 -2.187 -1.280 1.00 95.38 84 VAL A C 1
ATOM 678 O O . VAL A 1 84 ? -3.573 -2.997 -2.207 1.00 95.38 84 VAL A O 1
ATOM 681 N N . ILE A 1 85 ? -3.650 -0.866 -1.484 1.00 95.31 85 ILE A N 1
ATOM 682 C CA . ILE A 1 85 ? -3.607 -0.256 -2.822 1.00 95.31 85 ILE A CA 1
ATOM 683 C C . ILE A 1 85 ? -2.288 -0.593 -3.526 1.00 95.31 85 ILE A C 1
ATOM 685 O O . ILE A 1 85 ? -2.298 -0.969 -4.697 1.00 95.31 85 ILE A O 1
ATOM 689 N N . PHE A 1 86 ? -1.157 -0.500 -2.822 1.00 95.38 86 PHE A N 1
ATOM 690 C CA . PHE A 1 86 ? 0.138 -0.870 -3.392 1.00 95.38 86 PHE A CA 1
ATOM 691 C C . PHE A 1 86 ? 0.201 -2.344 -3.773 1.00 95.38 86 PHE A C 1
ATOM 693 O O . PHE A 1 86 ? 0.638 -2.652 -4.875 1.00 95.38 86 PHE A O 1
ATOM 700 N N . ASP A 1 87 ? -0.290 -3.250 -2.933 1.00 95.31 87 ASP A N 1
ATOM 701 C CA . ASP A 1 87 ? -0.361 -4.675 -3.265 1.00 95.31 87 ASP A CA 1
ATOM 702 C C . ASP A 1 87 ? -1.225 -4.967 -4.492 1.00 95.31 87 ASP A C 1
ATOM 704 O O . ASP A 1 87 ? -0.921 -5.866 -5.278 1.00 95.31 87 ASP A O 1
ATOM 708 N N . GLU A 1 88 ? -2.340 -4.256 -4.651 1.00 96.19 88 GLU A N 1
ATOM 709 C CA . GLU A 1 88 ? -3.188 -4.375 -5.835 1.00 96.19 88 GLU A CA 1
ATOM 710 C C . GLU A 1 88 ? -2.473 -3.880 -7.092 1.00 96.19 88 GLU A C 1
ATOM 712 O O . GLU A 1 88 ? -2.464 -4.572 -8.111 1.00 96.19 88 GLU A O 1
ATOM 717 N N . ASP A 1 89 ? -1.832 -2.717 -7.016 1.00 97.12 89 ASP A N 1
ATOM 718 C CA . ASP A 1 89 ? -1.086 -2.161 -8.139 1.00 97.12 89 ASP A CA 1
ATOM 719 C C . ASP A 1 89 ? 0.127 -3.030 -8.501 1.00 97.12 89 ASP A C 1
ATOM 721 O O . ASP A 1 89 ? 0.386 -3.241 -9.685 1.00 97.12 89 ASP A O 1
ATOM 725 N N . ILE A 1 90 ? 0.835 -3.594 -7.514 1.00 95.94 90 ILE A N 1
ATOM 726 C CA . ILE A 1 90 ? 1.922 -4.558 -7.738 1.00 95.94 90 ILE A CA 1
ATOM 727 C C . ILE A 1 90 ? 1.393 -5.761 -8.513 1.00 95.94 90 ILE A C 1
ATOM 729 O O . ILE A 1 90 ? 1.978 -6.111 -9.531 1.00 95.94 90 ILE A O 1
ATOM 733 N N . ARG A 1 91 ? 0.274 -6.365 -8.089 1.00 95.88 91 ARG A N 1
ATOM 734 C CA . ARG A 1 91 ? -0.327 -7.508 -8.799 1.00 95.88 91 ARG A CA 1
ATOM 735 C C . ARG A 1 91 ? -0.657 -7.163 -10.251 1.00 95.88 91 ARG A C 1
ATOM 737 O O . ARG A 1 91 ? -0.211 -7.866 -11.149 1.00 95.88 91 ARG A O 1
ATOM 744 N N . LYS A 1 92 ? -1.323 -6.027 -10.491 1.00 96.25 92 LYS A N 1
ATOM 745 C CA . LYS A 1 92 ? -1.649 -5.550 -11.850 1.00 96.25 92 LYS A CA 1
ATOM 746 C C . LYS A 1 92 ? -0.411 -5.336 -12.720 1.00 96.25 92 LYS A C 1
ATOM 748 O O . LYS A 1 92 ? -0.457 -5.578 -13.923 1.00 96.25 92 LYS A O 1
ATOM 753 N N . LEU A 1 93 ? 0.678 -4.834 -12.139 1.00 96.31 93 LEU A N 1
ATOM 754 C CA . LEU A 1 93 ? 1.939 -4.641 -12.852 1.00 96.31 93 LEU A CA 1
ATOM 755 C C . LEU A 1 93 ? 2.619 -5.979 -13.148 1.00 96.31 93 LEU A C 1
ATOM 757 O O . LEU A 1 93 ? 3.048 -6.189 -14.283 1.00 96.31 93 LEU A O 1
ATOM 761 N N . CYS A 1 94 ? 2.646 -6.894 -12.179 1.00 93.81 94 CYS A N 1
ATOM 762 C CA . CYS A 1 94 ? 3.185 -8.240 -12.346 1.00 93.81 94 CYS A CA 1
ATOM 763 C C . CYS A 1 94 ? 2.461 -9.015 -13.452 1.00 93.81 94 CYS A C 1
ATOM 765 O O . CYS A 1 94 ? 3.122 -9.611 -14.303 1.00 93.81 94 CYS A O 1
ATOM 767 N N . ASP A 1 95 ? 1.129 -8.928 -13.513 1.00 94.81 95 ASP A N 1
ATOM 768 C CA . ASP A 1 95 ? 0.313 -9.549 -14.568 1.00 94.81 95 ASP A CA 1
ATOM 769 C C . ASP A 1 95 ? 0.676 -9.023 -15.969 1.00 94.81 95 ASP A C 1
ATOM 771 O O . ASP A 1 95 ? 0.544 -9.730 -16.967 1.00 94.81 95 ASP A O 1
ATOM 775 N N . LYS A 1 96 ? 1.188 -7.788 -16.050 1.00 94.94 96 LYS A N 1
ATOM 776 C CA . LYS A 1 96 ? 1.672 -7.144 -17.282 1.00 94.94 96 LYS A CA 1
ATOM 777 C C . LYS A 1 96 ? 3.187 -7.301 -17.495 1.00 94.94 96 LYS A C 1
ATOM 779 O O . LYS A 1 96 ? 3.747 -6.658 -18.381 1.00 94.94 96 LYS A O 1
ATOM 784 N N . GLY A 1 97 ? 3.868 -8.122 -16.691 1.00 93.56 97 GLY A N 1
ATOM 785 C CA . GLY A 1 97 ? 5.314 -8.369 -16.771 1.00 93.56 97 GLY A CA 1
ATOM 786 C C . GLY A 1 97 ? 6.197 -7.248 -16.206 1.00 93.56 97 GLY A C 1
ATOM 787 O O . GLY A 1 97 ? 7.416 -7.254 -16.391 1.00 93.56 97 GLY A O 1
ATOM 788 N N . VAL A 1 98 ? 5.613 -6.276 -15.508 1.00 95.62 98 VAL A N 1
ATOM 789 C CA . VAL A 1 98 ? 6.305 -5.116 -14.941 1.00 95.62 98 VAL A CA 1
ATOM 790 C C . VAL A 1 98 ? 6.672 -5.426 -13.488 1.00 95.62 98 VAL A C 1
ATOM 792 O O . VAL A 1 98 ? 5.924 -5.122 -12.571 1.00 95.62 98 VAL A O 1
ATOM 795 N N . ASN A 1 99 ? 7.836 -6.053 -13.278 1.00 93.69 99 ASN A N 1
ATOM 796 C CA . ASN A 1 99 ? 8.260 -6.555 -11.954 1.00 93.69 99 ASN A CA 1
ATOM 797 C C . ASN A 1 99 ? 9.352 -5.707 -11.272 1.00 93.69 99 ASN A C 1
ATOM 799 O O . ASN A 1 99 ? 9.594 -5.823 -10.068 1.00 93.69 99 ASN A O 1
ATOM 803 N N . ASN A 1 100 ? 10.036 -4.849 -12.030 1.00 93.44 100 ASN A N 1
ATOM 804 C CA . ASN A 1 100 ? 11.185 -4.064 -11.572 1.00 93.44 100 ASN A CA 1
ATOM 805 C C . ASN A 1 100 ? 11.187 -2.646 -12.169 1.00 93.44 100 ASN A C 1
ATOM 807 O O . ASN A 1 100 ? 10.380 -2.321 -13.041 1.00 93.44 100 ASN A O 1
ATOM 811 N N . LEU A 1 101 ? 12.096 -1.790 -11.692 1.00 92.50 101 LEU A N 1
ATOM 812 C CA . LEU A 1 101 ? 12.210 -0.394 -12.142 1.00 92.50 101 LEU A CA 1
ATOM 813 C C . LEU A 1 101 ? 12.457 -0.222 -13.658 1.00 92.50 101 LEU A C 1
ATOM 815 O O . LEU A 1 101 ? 11.838 0.666 -14.257 1.00 92.50 101 LEU A O 1
ATOM 819 N N . PRO A 1 102 ? 13.310 -1.029 -14.320 1.00 91.06 102 PRO A N 1
ATOM 820 C CA . PRO A 1 102 ? 13.424 -1.006 -15.780 1.00 91.06 102 PRO A CA 1
ATOM 821 C C . PRO A 1 102 ? 12.120 -1.385 -16.484 1.00 91.06 102 PRO A C 1
ATOM 823 O O . PRO A 1 102 ? 11.717 -0.709 -17.430 1.00 91.06 102 PRO A O 1
ATOM 826 N N . GLY A 1 103 ? 11.424 -2.408 -15.982 1.00 93.50 103 GLY A N 1
ATOM 827 C CA . GLY A 1 103 ? 10.102 -2.805 -16.455 1.00 93.50 103 GLY A CA 1
ATOM 828 C C . GLY A 1 103 ? 9.099 -1.662 -16.337 1.00 93.50 103 GLY A C 1
ATOM 829 O O . GLY A 1 103 ? 8.380 -1.390 -17.289 1.00 93.50 103 GLY A O 1
ATOM 830 N N . TRP A 1 104 ? 9.110 -0.919 -15.225 1.00 95.94 104 TRP A N 1
ATOM 831 C CA . TRP A 1 104 ? 8.286 0.283 -15.064 1.00 95.94 104 TRP A CA 1
ATOM 832 C C . TRP A 1 104 ? 8.649 1.373 -16.080 1.00 95.94 104 TRP A C 1
ATOM 834 O O . TRP A 1 104 ? 7.772 1.972 -16.703 1.00 95.94 104 TRP A O 1
ATOM 844 N N . SER A 1 105 ? 9.944 1.615 -16.296 1.00 92.44 105 SER A N 1
ATOM 845 C CA . SER A 1 105 ? 10.415 2.606 -17.271 1.00 92.44 105 SER A CA 1
ATOM 846 C C . SER A 1 105 ? 9.914 2.309 -18.687 1.00 92.44 105 SER A C 1
ATOM 848 O O . SER A 1 105 ? 9.463 3.233 -19.365 1.00 92.44 105 SER A O 1
ATOM 850 N N . LEU A 1 106 ? 9.965 1.038 -19.097 1.00 94.06 106 LEU A N 1
ATOM 851 C CA . LEU A 1 106 ? 9.588 0.547 -20.428 1.00 94.06 106 LEU A CA 1
ATOM 852 C C . LEU A 1 106 ? 8.109 0.144 -20.548 1.00 94.06 106 LEU A C 1
ATOM 854 O O . LEU A 1 106 ? 7.666 -0.233 -21.630 1.00 94.06 106 LEU A O 1
ATOM 858 N N . ALA A 1 107 ? 7.345 0.213 -19.457 1.00 94.56 107 ALA A N 1
ATOM 859 C CA . ALA A 1 107 ? 5.956 -0.220 -19.431 1.00 94.56 107 ALA A CA 1
ATOM 860 C C . ALA A 1 107 ? 5.093 0.561 -20.432 1.00 94.56 107 ALA A C 1
ATOM 862 O O . ALA A 1 107 ? 5.178 1.791 -20.529 1.00 94.56 107 ALA A O 1
ATOM 863 N N . ALA A 1 108 ? 4.205 -0.161 -21.120 1.00 95.12 108 ALA A N 1
ATOM 864 C CA . ALA A 1 108 ? 3.214 0.423 -22.014 1.00 95.12 108 ALA A CA 1
ATOM 865 C C . ALA A 1 108 ? 2.297 1.412 -21.270 1.00 95.12 108 ALA A C 1
ATOM 867 O O . ALA A 1 108 ? 2.025 1.257 -20.075 1.00 95.12 108 ALA A O 1
ATOM 868 N N . ALA A 1 109 ? 1.764 2.404 -21.989 1.00 93.62 109 ALA A N 1
ATOM 869 C CA . ALA A 1 109 ? 0.879 3.419 -21.413 1.00 93.62 109 ALA A CA 1
ATOM 870 C C . ALA A 1 109 ? -0.337 2.804 -20.697 1.00 93.62 109 ALA A C 1
ATOM 872 O O . ALA A 1 109 ? -0.722 3.267 -19.628 1.00 93.62 109 ALA A O 1
ATOM 873 N N . GLU A 1 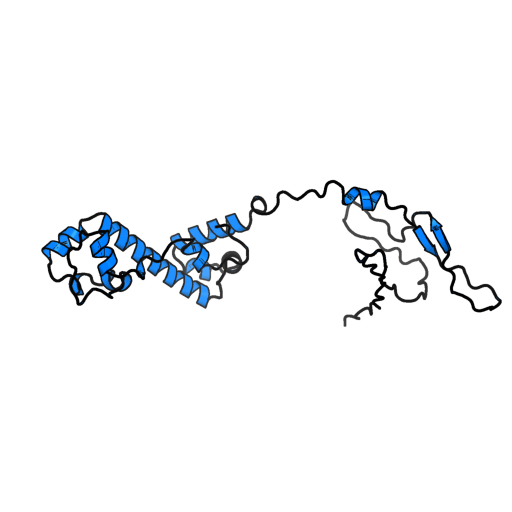110 ? -0.883 1.709 -21.226 1.00 93.62 110 GLU A N 1
ATOM 874 C CA . GLU A 1 110 ? -1.993 0.975 -20.615 1.00 93.62 110 GLU A CA 1
ATOM 875 C C . GLU A 1 110 ? -1.613 0.309 -19.277 1.00 93.62 110 GLU A C 1
ATOM 877 O O . GLU A 1 110 ? -2.408 0.266 -18.336 1.00 93.62 110 GLU A O 1
ATOM 882 N N . ALA A 1 111 ? -0.382 -0.197 -19.148 1.00 93.25 111 ALA A N 1
ATOM 883 C CA . ALA A 1 111 ? 0.120 -0.729 -17.881 1.00 93.25 111 ALA A CA 1
ATOM 884 C C . ALA A 1 111 ? 0.264 0.388 -16.841 1.00 93.25 111 ALA A C 1
ATOM 886 O O . ALA A 1 111 ? -0.200 0.249 -15.711 1.00 93.25 111 ALA A O 1
ATOM 887 N N . LYS A 1 112 ? 0.810 1.538 -17.253 1.00 94.31 112 LYS A N 1
ATOM 888 C CA . LYS A 1 112 ? 0.928 2.724 -16.395 1.00 94.31 112 LYS A CA 1
ATOM 889 C C . LYS A 1 112 ? -0.427 3.345 -16.053 1.00 94.31 112 LYS A C 1
ATOM 891 O O . LYS A 1 112 ? -0.560 3.950 -14.996 1.00 94.31 112 LYS A O 1
ATOM 896 N N . ALA A 1 113 ? -1.438 3.225 -16.910 1.00 94.56 113 ALA A N 1
ATOM 897 C CA . ALA A 1 113 ? -2.779 3.743 -16.650 1.00 94.56 113 ALA A CA 1
ATOM 898 C C . ALA A 1 113 ? -3.538 2.924 -15.592 1.00 94.56 113 ALA A C 1
ATOM 900 O O . ALA A 1 113 ? -4.335 3.498 -14.857 1.00 94.56 113 ALA A O 1
ATOM 901 N N . ALA A 1 114 ? -3.253 1.622 -15.482 1.00 94.00 114 ALA A N 1
ATOM 902 C CA . ALA A 1 114 ? -3.970 0.688 -14.611 1.00 94.00 114 ALA A CA 1
ATOM 903 C C . ALA A 1 114 ? -3.671 0.833 -13.105 1.00 94.00 114 ALA A C 1
ATOM 905 O O . ALA A 1 114 ? -4.416 0.288 -12.287 1.00 94.00 114 ALA A O 1
ATOM 906 N N . VAL A 1 115 ? -2.595 1.536 -12.741 1.00 96.69 115 VAL A N 1
ATOM 907 C CA . VAL A 1 115 ? -2.170 1.734 -11.345 1.00 96.69 115 VAL A CA 1
ATOM 908 C C . VAL A 1 115 ? -2.584 3.096 -10.799 1.00 96.69 115 VAL A C 1
ATOM 910 O O . VAL A 1 115 ? -2.811 4.048 -11.553 1.00 96.69 115 VAL A O 1
ATOM 913 N N . HIS A 1 116 ? -2.630 3.222 -9.475 1.00 96.94 116 HIS A N 1
ATOM 914 C CA . HIS A 1 116 ? -2.952 4.479 -8.812 1.00 96.94 116 HIS A CA 1
ATOM 915 C C . HIS A 1 116 ? -1.851 5.524 -8.986 1.00 96.94 116 HIS A C 1
ATOM 917 O O . HIS A 1 116 ? -0.661 5.215 -9.040 1.00 96.94 116 HIS A O 1
ATOM 923 N N . ASN A 1 117 ? -2.246 6.800 -9.008 1.00 95.12 117 ASN A N 1
ATOM 924 C CA . ASN A 1 117 ? -1.312 7.919 -9.173 1.00 95.12 117 ASN A CA 1
ATOM 925 C C . ASN A 1 117 ? -0.217 7.945 -8.097 1.00 95.12 117 ASN A C 1
ATOM 927 O O . ASN A 1 117 ? 0.927 8.259 -8.412 1.00 95.12 117 ASN A O 1
ATOM 931 N N . SER A 1 118 ? -0.530 7.562 -6.854 1.00 91.62 118 SER A N 1
ATOM 932 C CA . SER A 1 118 ? 0.466 7.424 -5.784 1.00 91.62 118 SER A CA 1
ATOM 933 C C . SER A 1 118 ? 1.590 6.470 -6.181 1.00 91.62 118 SER A C 1
ATOM 935 O O . SER A 1 118 ? 2.760 6.823 -6.072 1.00 91.62 118 SER A O 1
ATOM 937 N N . THR A 1 119 ? 1.240 5.296 -6.702 1.00 96.12 119 THR A N 1
ATOM 938 C CA . THR A 1 119 ? 2.185 4.280 -7.174 1.00 96.12 119 THR A CA 1
ATOM 939 C C . THR A 1 119 ? 3.048 4.815 -8.310 1.00 96.12 119 THR A C 1
ATOM 941 O O . THR A 1 119 ? 4.269 4.683 -8.256 1.00 96.12 119 THR A O 1
ATOM 944 N N . LYS A 1 120 ? 2.444 5.506 -9.290 1.00 96.06 120 LYS A N 1
ATOM 945 C CA . LYS A 1 120 ? 3.184 6.143 -10.398 1.00 96.06 120 LYS A CA 1
ATOM 946 C C . LYS A 1 120 ? 4.236 7.107 -9.870 1.00 96.06 120 LYS A C 1
ATOM 948 O O . LYS A 1 120 ? 5.402 6.976 -10.214 1.00 96.06 120 LYS A O 1
ATOM 953 N N . HIS A 1 121 ? 3.845 8.010 -8.969 1.00 94.75 121 HIS A N 1
ATOM 954 C CA . HIS A 1 121 ? 4.758 8.997 -8.398 1.00 94.75 121 HIS A CA 1
ATOM 955 C C . HIS A 1 121 ? 5.964 8.357 -7.701 1.00 94.75 121 HIS A C 1
ATOM 957 O O . HIS A 1 121 ? 7.088 8.810 -7.909 1.00 94.75 121 HIS A O 1
ATOM 963 N N . PHE A 1 122 ? 5.763 7.298 -6.910 1.00 93.88 122 PHE A N 1
ATOM 964 C CA . PHE A 1 122 ? 6.875 6.597 -6.260 1.00 93.88 122 PHE A CA 1
ATOM 965 C C . PHE A 1 122 ? 7.792 5.899 -7.266 1.00 93.88 122 PHE A C 1
ATOM 967 O O . PHE A 1 122 ? 9.014 5.991 -7.142 1.00 93.88 122 PHE A O 1
ATOM 974 N N . LEU A 1 123 ? 7.220 5.224 -8.264 1.00 95.00 123 LEU A N 1
ATOM 975 C CA . LEU A 1 123 ? 7.996 4.500 -9.267 1.00 95.00 123 LEU A CA 1
ATOM 976 C C . LEU A 1 123 ? 8.744 5.441 -10.214 1.00 95.00 123 LEU A C 1
ATOM 978 O O . LEU A 1 123 ? 9.901 5.175 -10.530 1.00 95.00 123 LEU A O 1
ATOM 982 N N . ASP A 1 124 ? 8.143 6.561 -10.610 1.00 94.25 124 ASP A N 1
ATOM 983 C CA . ASP A 1 124 ? 8.789 7.586 -11.433 1.00 94.25 124 ASP A CA 1
ATOM 984 C C . ASP A 1 124 ? 9.919 8.284 -10.669 1.00 94.25 124 ASP A C 1
ATOM 986 O O . ASP A 1 124 ? 11.015 8.451 -11.209 1.00 94.25 124 ASP A O 1
ATOM 990 N N . ALA A 1 125 ? 9.701 8.617 -9.392 1.00 93.06 125 ALA A N 1
ATOM 991 C CA . ALA A 1 125 ? 10.746 9.174 -8.536 1.00 93.06 125 ALA A CA 1
ATOM 992 C C . ALA A 1 125 ? 11.924 8.199 -8.374 1.00 93.06 125 ALA A C 1
ATOM 994 O O . ALA A 1 125 ? 13.082 8.588 -8.524 1.00 93.06 125 ALA A O 1
ATOM 995 N N . ALA A 1 126 ? 11.638 6.919 -8.128 1.00 91.94 126 ALA A N 1
ATOM 996 C CA . ALA A 1 126 ? 12.658 5.887 -7.985 1.00 91.94 126 ALA A CA 1
ATOM 997 C C . ALA A 1 126 ? 13.393 5.586 -9.300 1.00 91.94 126 ALA A C 1
ATOM 999 O O . ALA A 1 126 ? 14.608 5.390 -9.292 1.00 91.94 126 ALA A O 1
ATOM 1000 N N . ALA A 1 127 ? 12.688 5.583 -10.434 1.00 90.69 127 ALA A N 1
ATOM 1001 C CA . ALA A 1 127 ? 13.292 5.434 -11.754 1.00 90.69 127 ALA A CA 1
ATOM 1002 C C . ALA A 1 127 ? 14.197 6.627 -12.096 1.00 90.69 127 ALA A C 1
ATOM 1004 O O . ALA A 1 127 ? 15.269 6.430 -12.666 1.00 90.69 127 ALA A O 1
ATOM 1005 N N . GLY A 1 128 ? 13.803 7.846 -11.714 1.00 89.25 128 GLY A N 1
ATOM 1006 C CA . GLY A 1 128 ? 14.647 9.037 -11.807 1.00 89.25 128 GLY A CA 1
ATOM 1007 C C . GLY A 1 128 ? 15.908 8.921 -10.948 1.00 89.25 128 GLY A C 1
ATOM 1008 O O . GLY A 1 128 ? 17.009 9.130 -11.450 1.00 89.25 128 GLY A O 1
ATOM 1009 N N . GLU A 1 129 ? 15.770 8.509 -9.683 1.00 88.31 129 GLU A N 1
ATOM 1010 C CA . GLU A 1 129 ? 16.903 8.289 -8.768 1.00 88.31 129 GLU A CA 1
ATOM 1011 C C . GLU A 1 129 ? 17.879 7.234 -9.319 1.00 88.31 129 GLU A C 1
ATOM 1013 O O . GLU A 1 129 ? 19.086 7.468 -9.338 1.00 88.31 129 GLU A O 1
ATOM 1018 N N . ALA A 1 130 ? 17.366 6.112 -9.837 1.00 85.50 130 ALA A N 1
ATOM 1019 C CA . ALA A 1 130 ? 18.173 5.023 -10.392 1.00 85.50 130 ALA A CA 1
ATOM 1020 C C . ALA A 1 130 ? 18.924 5.397 -11.685 1.00 85.50 130 ALA A C 1
ATOM 1022 O O . ALA A 1 130 ? 19.917 4.752 -12.019 1.00 85.50 130 ALA A O 1
ATOM 1023 N N . ARG A 1 131 ? 18.463 6.419 -12.420 1.00 80.75 131 ARG A N 1
ATOM 1024 C CA . ARG A 1 131 ? 19.110 6.918 -13.647 1.00 80.75 131 ARG A CA 1
ATOM 1025 C C . ARG A 1 131 ? 20.230 7.919 -13.381 1.00 80.75 131 ARG A C 1
ATOM 1027 O O . ARG A 1 131 ? 21.003 8.181 -14.295 1.00 80.75 131 ARG A O 1
ATOM 1034 N N . ASN A 1 132 ? 20.335 8.471 -12.172 1.00 74.94 132 ASN A N 1
ATOM 1035 C CA . ASN A 1 132 ? 21.365 9.453 -11.846 1.00 74.94 132 ASN A CA 1
ATOM 1036 C C . ASN A 1 132 ? 22.715 8.750 -11.608 1.00 74.94 132 ASN A C 1
ATOM 1038 O O . ASN A 1 132 ? 22.887 8.109 -10.564 1.00 74.94 132 ASN A O 1
ATOM 1042 N N . PRO A 1 133 ? 23.711 8.897 -12.508 1.00 56.81 133 PRO A N 1
ATOM 1043 C CA . PRO A 1 133 ? 25.019 8.256 -12.343 1.00 56.81 133 PRO A CA 1
ATOM 1044 C C . PRO A 1 133 ? 25.756 8.742 -11.083 1.00 56.81 133 PRO A C 1
ATOM 1046 O O . PRO A 1 133 ? 26.604 8.044 -10.545 1.00 56.81 133 PRO A O 1
ATOM 1049 N N . THR A 1 134 ? 25.383 9.905 -10.545 1.00 51.38 134 THR A N 1
ATOM 1050 C CA . THR A 1 134 ? 26.044 10.591 -9.424 1.00 51.38 134 THR A CA 1
ATOM 1051 C C . THR A 1 134 ? 26.066 9.801 -8.108 1.00 51.38 134 THR A C 1
ATOM 1053 O O . THR A 1 134 ? 26.863 10.104 -7.225 1.00 51.38 134 THR A O 1
ATOM 1056 N N . THR A 1 135 ? 25.226 8.774 -7.943 1.00 48.12 135 THR A N 1
ATOM 1057 C CA . THR A 1 135 ? 25.143 8.016 -6.677 1.00 48.12 135 THR A CA 1
ATOM 1058 C C . THR A 1 135 ? 26.068 6.783 -6.635 1.00 48.12 135 THR A C 1
ATOM 1060 O O . THR A 1 135 ? 26.246 6.178 -5.566 1.00 48.12 135 THR A O 1
ATOM 1063 N N . THR A 1 136 ? 26.715 6.451 -7.759 1.00 48.12 136 THR A N 1
ATOM 1064 C CA . THR A 1 136 ? 27.676 5.347 -7.895 1.00 48.12 136 THR A CA 1
ATOM 1065 C C . THR A 1 136 ? 28.852 5.819 -8.745 1.00 48.12 136 THR A C 1
ATOM 1067 O O . THR A 1 136 ? 28.708 6.027 -9.940 1.00 48.12 136 THR A O 1
ATOM 1070 N N . SER A 1 137 ? 30.021 5.935 -8.123 1.00 46.69 137 SER A N 1
ATOM 1071 C CA . SER A 1 137 ? 31.276 6.449 -8.679 1.00 46.69 137 SER A CA 1
ATOM 1072 C C . SER A 1 137 ? 31.354 7.983 -8.760 1.00 46.69 137 SER A C 1
ATOM 1074 O O . SER A 1 137 ? 30.993 8.622 -9.742 1.00 46.69 137 SER A O 1
ATOM 1076 N N . ALA A 1 138 ? 32.012 8.585 -7.763 1.00 38.69 138 ALA A N 1
ATOM 1077 C CA . ALA A 1 138 ? 33.162 9.374 -8.183 1.00 38.69 138 ALA A CA 1
ATOM 1078 C C . ALA A 1 138 ? 33.972 8.423 -9.074 1.00 38.69 138 ALA A C 1
ATOM 1080 O O . ALA A 1 138 ? 34.226 7.304 -8.611 1.00 38.69 138 ALA A O 1
ATOM 1081 N N . PRO A 1 139 ? 34.283 8.756 -10.338 1.00 43.84 139 PRO A N 1
ATOM 1082 C CA . PRO A 1 139 ? 35.240 7.939 -11.052 1.00 43.84 139 PRO A CA 1
ATOM 1083 C C . PRO A 1 139 ? 36.448 7.887 -10.122 1.00 43.84 139 PRO A C 1
ATOM 1085 O O . PRO A 1 139 ? 36.993 8.937 -9.775 1.00 43.84 139 PRO A O 1
ATOM 1088 N N . GLU A 1 140 ? 36.814 6.698 -9.640 1.00 51.72 140 GLU A N 1
ATOM 1089 C CA . GLU A 1 140 ? 38.180 6.480 -9.203 1.00 51.72 140 GLU A CA 1
ATOM 1090 C C . GLU A 1 140 ? 38.982 6.775 -10.460 1.00 51.72 140 GLU A C 1
ATOM 1092 O O . GLU A 1 140 ? 39.150 5.932 -11.342 1.00 51.72 140 GLU A O 1
ATOM 1097 N N . LYS A 1 141 ? 39.363 8.043 -10.627 1.00 52.00 141 LYS A N 1
ATOM 1098 C CA . LYS A 1 141 ? 40.415 8.404 -11.540 1.00 52.00 141 LYS A CA 1
ATOM 1099 C C . LYS A 1 141 ? 41.578 7.587 -11.019 1.00 52.00 141 LYS A C 1
ATOM 1101 O O . LYS A 1 141 ? 42.142 7.910 -9.979 1.00 52.00 141 LYS A O 1
ATOM 1106 N N . LEU A 1 142 ? 41.876 6.482 -11.695 1.00 52.38 142 LEU A N 1
ATOM 1107 C CA . LEU A 1 142 ? 43.151 5.804 -11.558 1.00 52.38 142 LEU A CA 1
ATOM 1108 C C . LEU A 1 142 ? 44.199 6.752 -12.154 1.00 52.38 142 LEU A C 1
ATOM 1110 O O . LEU A 1 142 ? 44.705 6.544 -13.257 1.00 52.38 142 LEU A O 1
ATOM 1114 N N . GLU A 1 143 ? 44.439 7.854 -11.445 1.00 49.53 143 GLU A N 1
ATOM 1115 C CA . GLU A 1 143 ? 45.512 8.808 -11.654 1.00 49.53 143 GLU A CA 1
ATOM 1116 C C . GLU A 1 143 ? 46.804 7.990 -11.527 1.00 49.53 143 GLU A C 1
ATOM 1118 O O . GLU A 1 143 ? 47.194 7.579 -10.438 1.00 49.53 143 GLU A O 1
ATOM 1123 N N . GLY A 1 144 ? 47.369 7.605 -12.675 1.00 50.38 144 GLY A N 1
ATOM 1124 C CA . GLY A 1 144 ? 48.565 6.759 -12.769 1.00 50.38 144 GLY A CA 1
ATOM 1125 C C . GLY A 1 144 ? 48.431 5.478 -13.608 1.00 50.38 144 GLY A C 1
ATOM 1126 O O . GLY A 1 144 ? 49.438 4.989 -14.122 1.00 50.38 144 GLY A O 1
ATOM 1127 N N . CYS A 1 145 ? 47.226 4.941 -13.854 1.00 45.78 145 CYS A N 1
ATOM 1128 C CA . CYS A 1 145 ? 47.085 3.753 -14.725 1.00 45.78 145 CYS A CA 1
ATOM 1129 C C . CYS A 1 145 ? 47.135 4.090 -16.223 1.00 45.78 145 CYS A C 1
ATOM 1131 O O . CYS A 1 145 ? 47.455 3.226 -17.035 1.00 45.78 145 CYS A O 1
ATOM 1133 N N . TYR A 1 146 ? 46.851 5.338 -16.604 1.00 41.62 146 TYR A N 1
ATOM 1134 C CA . TYR A 1 146 ? 46.911 5.770 -18.005 1.00 41.62 146 TYR A CA 1
ATOM 1135 C C . TYR A 1 146 ? 48.326 6.205 -18.437 1.00 41.62 146 TYR A C 1
ATOM 1137 O O . TYR A 1 146 ? 48.686 6.083 -19.608 1.00 41.62 146 TYR A O 1
ATOM 1145 N N . GLU A 1 147 ? 49.175 6.630 -17.494 1.00 40.94 147 GLU A N 1
ATOM 1146 C CA . GLU A 1 147 ? 50.569 6.993 -17.786 1.00 40.94 147 GLU A CA 1
ATOM 1147 C C . GLU A 1 147 ? 51.451 5.773 -18.074 1.00 40.94 147 GLU A C 1
ATOM 1149 O O . GLU A 1 147 ? 52.342 5.843 -18.916 1.00 40.94 147 GLU A O 1
ATOM 1154 N N . SER A 1 148 ? 51.177 4.622 -17.455 1.00 50.44 148 SER A N 1
ATOM 1155 C CA . SER A 1 148 ? 51.928 3.376 -17.686 1.00 50.44 148 SER A CA 1
ATOM 1156 C C . SER A 1 148 ? 51.688 2.780 -19.080 1.00 50.44 148 SER A C 1
ATOM 1158 O O . SER A 1 148 ? 52.599 2.188 -19.658 1.00 50.44 148 SER A O 1
ATOM 1160 N N . VAL A 1 149 ? 50.511 3.006 -19.673 1.00 49.53 149 VAL A N 1
ATOM 1161 C CA . VAL A 1 149 ? 50.216 2.641 -21.073 1.00 49.53 149 VAL A CA 1
ATOM 1162 C C . VAL A 1 149 ? 50.906 3.594 -22.059 1.00 49.53 149 VAL A C 1
ATOM 1164 O O . VAL A 1 149 ? 51.324 3.169 -23.138 1.00 49.53 149 VAL A O 1
ATOM 1167 N N . HIS A 1 150 ? 51.079 4.867 -21.687 1.00 48.06 150 HIS A N 1
ATOM 1168 C CA . HIS A 1 150 ? 51.790 5.857 -22.502 1.00 48.06 150 HIS A CA 1
ATOM 1169 C C . HIS A 1 150 ? 53.322 5.746 -22.411 1.00 48.06 150 HIS A C 1
ATOM 1171 O O . HIS A 1 150 ? 53.992 5.955 -23.421 1.00 48.06 150 HIS A O 1
ATOM 1177 N N . ASN A 1 151 ? 53.873 5.363 -21.252 1.00 45.12 151 ASN A N 1
ATOM 1178 C CA . ASN A 1 151 ? 55.318 5.201 -21.024 1.00 45.12 151 ASN A CA 1
ATOM 1179 C C . ASN A 1 151 ? 55.866 3.803 -21.353 1.00 45.12 151 ASN A C 1
ATOM 1181 O O . ASN A 1 151 ? 57.073 3.574 -21.246 1.00 45.12 151 ASN A O 1
ATOM 1185 N N . ALA A 1 152 ? 55.025 2.855 -21.770 1.00 46.78 152 ALA A N 1
ATOM 1186 C CA . ALA A 1 152 ? 55.501 1.565 -22.250 1.00 46.78 152 ALA A CA 1
ATOM 1187 C C . ALA A 1 152 ? 56.313 1.752 -23.547 1.00 46.78 152 ALA A C 1
ATOM 1189 O O . ALA A 1 152 ? 55.761 2.087 -24.601 1.00 46.78 152 ALA A O 1
ATOM 1190 N N . ARG A 1 153 ? 57.633 1.515 -23.490 1.00 53.38 153 ARG A N 1
ATOM 1191 C CA . ARG A 1 153 ? 58.484 1.424 -24.687 1.00 53.38 153 ARG A CA 1
ATOM 1192 C C . ARG A 1 153 ? 57.951 0.297 -25.571 1.00 53.38 153 ARG A C 1
ATOM 1194 O O . ARG A 1 153 ? 58.029 -0.875 -25.215 1.00 53.38 153 ARG A O 1
ATOM 1201 N N . ARG A 1 154 ? 57.355 0.664 -26.707 1.00 47.28 154 ARG A N 1
ATOM 1202 C CA . ARG A 1 154 ? 56.782 -0.290 -27.662 1.00 47.28 154 ARG A CA 1
ATOM 1203 C C . ARG A 1 154 ? 57.913 -1.039 -28.357 1.00 47.28 154 ARG A C 1
ATOM 1205 O O . ARG A 1 154 ? 58.706 -0.436 -29.079 1.00 47.28 154 ARG A O 1
ATOM 1212 N N . SER A 1 155 ? 57.955 -2.347 -28.160 1.00 47.69 155 SER A N 1
ATOM 1213 C CA . SER A 1 155 ? 58.776 -3.264 -28.936 1.00 47.69 155 SER A CA 1
ATOM 1214 C C . SER A 1 155 ? 57.856 -4.238 -29.664 1.00 47.69 155 SER A C 1
ATOM 1216 O O . SER A 1 155 ? 56.905 -4.769 -29.089 1.00 47.69 155 SER A O 1
ATOM 1218 N N . HIS A 1 156 ? 58.081 -4.407 -30.963 1.00 47.47 156 HIS A N 1
ATOM 1219 C CA . HIS A 1 156 ? 57.313 -5.330 -31.792 1.00 47.47 156 HIS A CA 1
ATOM 1220 C C . HIS A 1 156 ? 58.255 -6.382 -32.379 1.00 47.47 156 HIS A C 1
ATOM 1222 O O . HIS A 1 156 ? 59.435 -6.120 -32.624 1.00 47.47 156 HIS A O 1
ATOM 1228 N N . ALA A 1 157 ? 57.736 -7.596 -32.539 1.00 42.41 157 ALA A N 1
ATOM 1229 C CA . ALA A 1 157 ? 58.464 -8.712 -33.118 1.00 42.41 157 ALA A CA 1
ATOM 1230 C C . ALA A 1 157 ? 58.187 -8.760 -34.622 1.00 42.41 157 ALA A C 1
ATOM 1232 O O . ALA A 1 157 ? 57.026 -8.788 -35.030 1.00 42.41 157 ALA A O 1
ATOM 1233 N N . VAL A 1 158 ? 59.245 -8.757 -35.431 1.00 48.06 158 VAL A N 1
ATOM 1234 C CA . VAL A 1 158 ? 59.166 -8.888 -36.893 1.00 48.06 158 VAL A CA 1
ATOM 1235 C C . VAL A 1 158 ? 59.858 -10.187 -37.292 1.00 48.06 158 VAL A C 1
ATOM 1237 O O . VAL A 1 158 ? 60.960 -10.477 -36.818 1.00 48.06 158 VAL A O 1
ATOM 1240 N N . GLU A 1 159 ? 59.205 -10.979 -38.140 1.00 43.28 159 GLU A N 1
ATOM 1241 C CA . GLU A 1 159 ? 59.812 -12.165 -38.747 1.00 43.28 159 GLU A CA 1
ATOM 1242 C C . GLU A 1 159 ? 60.789 -11.733 -39.851 1.00 43.28 159 GLU A C 1
ATOM 1244 O O . GLU A 1 159 ? 60.481 -10.866 -40.669 1.00 43.28 159 GLU A O 1
ATOM 1249 N N . LEU A 1 160 ? 61.995 -12.303 -39.857 1.00 46.41 160 LEU A N 1
ATOM 1250 C CA . LEU A 1 160 ? 62.984 -12.067 -40.912 1.00 46.41 160 LEU A CA 1
ATOM 1251 C C . LEU A 1 160 ? 62.675 -12.971 -42.120 1.00 46.41 160 LEU A C 1
ATOM 1253 O O . LEU A 1 160 ? 62.264 -14.113 -41.911 1.00 46.41 160 LEU A O 1
ATOM 1257 N N . PRO A 1 161 ? 62.860 -12.499 -43.369 1.00 45.91 161 PRO A N 1
ATOM 1258 C CA . PRO A 1 161 ? 62.510 -13.279 -44.549 1.00 45.91 161 PRO A CA 1
ATOM 1259 C C . PRO A 1 161 ? 63.440 -14.485 -44.722 1.00 45.91 161 PRO A C 1
ATOM 1261 O O . PRO A 1 161 ? 64.648 -14.407 -44.489 1.00 45.91 161 PRO A O 1
ATOM 1264 N N . ASP A 1 162 ? 62.845 -15.598 -45.145 1.00 47.31 162 ASP A N 1
ATOM 1265 C CA . ASP A 1 162 ? 63.477 -16.914 -45.202 1.00 47.31 162 ASP A CA 1
ATOM 1266 C C . ASP A 1 162 ? 64.380 -17.023 -46.447 1.00 47.31 162 ASP A C 1
ATOM 1268 O O . ASP A 1 162 ? 63.923 -17.259 -47.567 1.00 47.31 162 ASP A O 1
ATOM 1272 N N . GLY A 1 163 ? 65.680 -16.787 -46.255 1.00 42.00 163 GLY A N 1
ATOM 1273 C CA . GLY A 1 163 ? 66.717 -16.873 -47.282 1.00 42.00 163 GLY A CA 1
ATOM 1274 C C . GLY A 1 163 ? 67.700 -18.011 -47.007 1.00 42.00 163 GLY A C 1
ATOM 1275 O O . GLY A 1 163 ? 68.707 -17.802 -46.345 1.00 42.00 163 GLY A O 1
ATOM 1276 N N . VAL A 1 164 ? 67.362 -19.202 -47.515 1.00 43.91 164 VAL A N 1
ATOM 1277 C CA . VAL A 1 164 ? 68.212 -20.361 -47.879 1.00 43.91 164 VAL A CA 1
ATOM 1278 C C . VAL A 1 164 ? 69.473 -20.621 -47.027 1.00 43.91 164 VAL A C 1
ATOM 1280 O O . VAL A 1 164 ? 70.567 -20.218 -47.387 1.00 43.91 164 VAL A O 1
ATOM 1283 N N . GLU A 1 165 ? 69.327 -21.368 -45.928 1.00 39.94 165 GLU A N 1
ATOM 1284 C CA . GLU A 1 165 ? 69.879 -22.728 -45.722 1.00 39.94 165 GLU A CA 1
ATOM 1285 C C . GLU A 1 165 ? 69.686 -23.157 -44.257 1.00 39.94 165 GLU A C 1
ATOM 1287 O O . GLU A 1 165 ? 70.098 -22.504 -43.299 1.00 39.94 165 GLU A O 1
ATOM 1292 N N . ARG A 1 166 ? 69.002 -24.287 -44.067 1.00 46.47 166 ARG A N 1
ATOM 1293 C CA . ARG A 1 166 ? 68.571 -24.781 -42.756 1.00 46.47 166 ARG A CA 1
ATOM 1294 C C . ARG A 1 166 ? 69.740 -25.315 -41.918 1.00 46.47 166 ARG A C 1
ATOM 1296 O O . ARG A 1 166 ? 70.255 -26.393 -42.201 1.00 46.47 166 ARG A O 1
ATOM 1303 N N . LYS A 1 167 ? 69.958 -24.721 -40.741 1.00 33.59 167 LYS A N 1
ATOM 1304 C CA . LYS A 1 167 ? 70.201 -25.483 -39.502 1.00 33.59 167 LYS A CA 1
ATOM 1305 C C . LYS A 1 167 ? 69.154 -25.089 -38.462 1.00 33.59 167 LYS A C 1
ATOM 1307 O O . LYS A 1 167 ? 69.077 -23.950 -38.023 1.00 33.59 167 LYS A O 1
ATOM 1312 N N . LYS A 1 168 ? 68.298 -26.054 -38.118 1.00 47.84 168 LYS A N 1
ATOM 1313 C CA . LYS A 1 168 ? 67.221 -25.922 -37.131 1.00 47.84 168 LYS A CA 1
ATOM 1314 C C . LYS A 1 168 ? 67.794 -25.644 -35.737 1.00 47.84 168 LYS A C 1
ATOM 1316 O O . LYS A 1 168 ? 68.147 -26.603 -35.061 1.00 47.84 168 LYS A O 1
ATOM 1321 N N . THR A 1 169 ? 67.736 -24.389 -35.290 1.00 35.22 169 THR A N 1
ATOM 1322 C CA . THR A 1 169 ? 67.557 -24.047 -33.868 1.00 35.22 169 THR A CA 1
ATOM 1323 C C . THR A 1 169 ? 66.820 -22.707 -33.746 1.00 35.22 169 THR A C 1
ATOM 1325 O O . THR A 1 169 ? 67.439 -21.653 -33.758 1.00 35.22 169 THR A O 1
ATOM 1328 N N . GLY A 1 170 ? 65.489 -22.757 -33.615 1.00 37.84 170 GLY A N 1
ATOM 1329 C CA . GLY A 1 170 ? 64.650 -21.618 -33.214 1.00 37.84 170 GLY A CA 1
ATOM 1330 C C . GLY A 1 170 ? 64.236 -20.665 -34.341 1.00 37.84 170 GLY A C 1
ATOM 1331 O O . GLY A 1 170 ? 65.067 -20.058 -35.003 1.00 37.84 170 GLY A O 1
ATOM 1332 N N . MET A 1 171 ? 62.924 -20.492 -34.526 1.00 40.25 171 MET A N 1
ATOM 1333 C CA . MET A 1 171 ? 62.360 -19.387 -35.305 1.00 40.25 171 MET A CA 1
ATOM 1334 C C . MET A 1 171 ? 62.635 -18.090 -34.532 1.00 40.25 171 MET A C 1
ATOM 1336 O O . MET A 1 171 ? 61.941 -17.777 -33.566 1.00 40.25 171 MET A O 1
ATOM 1340 N N . GLY A 1 172 ? 63.738 -17.419 -34.858 1.00 38.59 172 GLY A N 1
ATOM 1341 C CA . GLY A 1 172 ? 64.196 -16.229 -34.150 1.00 38.59 172 GLY A CA 1
ATOM 1342 C C . GLY A 1 172 ? 63.368 -15.008 -34.533 1.00 38.59 172 GLY A C 1
ATOM 1343 O O . GLY A 1 172 ? 63.536 -14.468 -35.621 1.00 38.59 172 GLY A O 1
ATOM 1344 N N . MET A 1 173 ? 62.491 -14.556 -33.636 1.00 42.97 173 MET A N 1
ATOM 1345 C CA . MET A 1 173 ? 61.867 -13.235 -33.735 1.00 42.97 173 MET A CA 1
ATOM 1346 C C . MET A 1 173 ? 62.875 -12.162 -33.312 1.00 42.97 173 MET A C 1
ATOM 1348 O O . MET A 1 173 ? 63.396 -12.199 -32.197 1.00 42.97 173 MET A O 1
ATOM 1352 N N . GLY A 1 174 ? 63.134 -11.191 -34.189 1.00 41.31 174 GLY A N 1
ATOM 1353 C CA . GLY A 1 174 ? 63.903 -9.999 -33.845 1.00 41.31 174 GLY A CA 1
ATOM 1354 C C . GLY A 1 174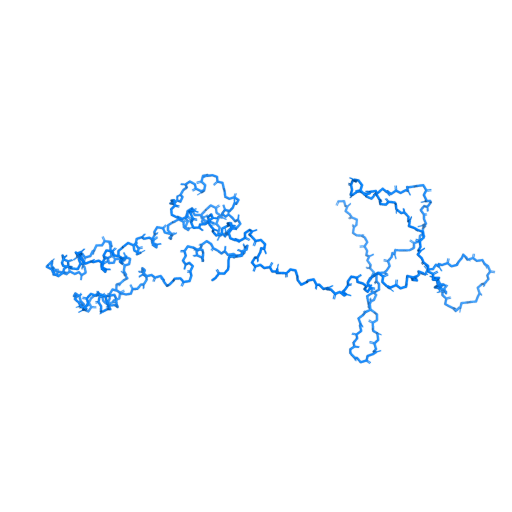 ? 63.002 -8.977 -33.156 1.00 41.31 174 GLY A C 1
ATOM 1355 O O . GLY A 1 174 ? 62.008 -8.538 -33.734 1.00 41.31 174 GLY A O 1
ATOM 1356 N N . VAL A 1 175 ? 63.339 -8.592 -31.925 1.00 39.91 175 VAL A N 1
ATOM 1357 C CA . VAL A 1 175 ? 62.659 -7.504 -31.211 1.00 39.91 175 VAL A CA 1
ATOM 1358 C C . VAL A 1 175 ? 63.225 -6.180 -31.722 1.00 39.91 175 VAL A C 1
ATOM 1360 O O . VAL A 1 175 ? 64.398 -5.890 -31.496 1.00 39.91 175 VAL A O 1
ATOM 1363 N N . ARG A 1 176 ? 62.413 -5.379 -32.420 1.00 48.03 176 ARG A N 1
ATOM 1364 C CA . ARG A 1 176 ? 62.786 -4.013 -32.819 1.00 48.03 176 ARG A CA 1
ATOM 1365 C C . ARG A 1 176 ? 62.116 -3.003 -31.894 1.00 48.03 176 ARG A C 1
ATOM 1367 O O . ARG A 1 176 ? 60.915 -3.079 -31.628 1.00 48.03 176 ARG A O 1
ATOM 1374 N N . GLU A 1 177 ? 62.911 -2.066 -31.390 1.00 43.16 177 GLU A N 1
ATOM 1375 C CA . GLU A 1 177 ? 62.430 -0.940 -30.592 1.00 43.16 177 GLU A CA 1
ATOM 1376 C C . GLU A 1 177 ? 61.837 0.113 -31.541 1.00 43.16 177 GLU A C 1
ATOM 1378 O O . GLU A 1 177 ? 62.484 0.512 -32.509 1.00 43.16 177 GLU A O 1
ATOM 1383 N N . GLY A 1 178 ? 60.583 0.515 -31.320 1.00 51.81 178 GLY A N 1
ATOM 1384 C CA . GLY A 1 178 ? 59.889 1.468 -32.188 1.00 51.81 178 GLY A CA 1
ATOM 1385 C C . GLY A 1 178 ? 58.421 1.119 -32.436 1.00 51.81 178 GLY A C 1
ATOM 1386 O O . GLY A 1 178 ? 57.987 -0.030 -32.309 1.00 51.81 178 GLY A O 1
ATOM 1387 N N . LYS A 1 179 ? 57.632 2.140 -32.787 1.00 49.91 179 LYS A N 1
ATOM 1388 C CA . LYS A 1 179 ? 56.204 2.009 -33.102 1.00 49.91 179 LYS A CA 1
ATOM 1389 C C . LYS A 1 179 ? 56.067 1.335 -34.484 1.00 49.91 179 LYS A C 1
ATOM 1391 O O . LYS A 1 179 ? 56.653 1.860 -35.427 1.00 49.91 179 LYS A O 1
ATOM 1396 N N . PRO A 1 180 ? 55.337 0.211 -34.625 1.00 52.25 180 PRO A N 1
ATOM 1397 C CA . PRO A 1 180 ? 55.097 -0.381 -35.940 1.00 52.25 180 PRO A CA 1
ATOM 1398 C C . PRO A 1 180 ? 54.323 0.610 -36.817 1.00 52.25 180 PRO A C 1
ATOM 1400 O O . PRO A 1 180 ? 53.514 1.388 -36.293 1.00 52.25 180 PRO A O 1
ATOM 1403 N N . GLU A 1 181 ? 54.564 0.585 -38.129 1.00 53.69 181 GLU A N 1
ATOM 1404 C CA . GLU A 1 181 ? 53.767 1.357 -39.084 1.00 53.69 181 GLU A CA 1
ATOM 1405 C C . GLU A 1 181 ? 52.290 0.993 -38.889 1.00 53.69 181 GLU A C 1
ATOM 1407 O O . GLU A 1 181 ? 51.898 -0.174 -38.954 1.00 53.69 181 GLU A O 1
ATOM 1412 N N . GLN A 1 182 ? 51.472 1.985 -38.525 1.00 48.59 182 GLN A N 1
ATOM 1413 C CA . GLN A 1 182 ? 50.055 1.752 -38.280 1.00 48.59 182 GLN A CA 1
ATOM 1414 C C . GLN A 1 182 ? 49.382 1.463 -39.620 1.00 48.59 182 GLN A C 1
ATOM 1416 O O . GLN A 1 182 ? 49.330 2.332 -40.481 1.00 48.59 182 GLN A O 1
ATOM 1421 N N . SER A 1 183 ? 48.814 0.268 -39.773 1.00 46.53 183 SER A N 1
ATOM 1422 C CA . SER A 1 183 ? 48.065 -0.141 -40.970 1.00 46.53 183 SER A CA 1
ATOM 1423 C C . SER A 1 183 ? 46.693 0.536 -41.116 1.00 46.53 183 SER A C 1
ATOM 1425 O O . SER A 1 183 ? 45.920 0.181 -42.002 1.00 46.53 183 SER A O 1
ATOM 1427 N N . TRP A 1 184 ? 46.373 1.489 -40.233 1.00 42.06 184 TRP A N 1
ATOM 1428 C CA . TRP A 1 184 ? 45.077 2.158 -40.164 1.00 42.06 184 TRP A CA 1
ATOM 1429 C C . TRP A 1 184 ? 45.270 3.613 -39.735 1.00 42.06 184 TRP A C 1
ATOM 1431 O O . TRP A 1 184 ? 45.962 3.898 -38.750 1.00 42.06 184 TRP A O 1
ATOM 1441 N N . THR A 1 185 ? 44.625 4.521 -40.457 1.00 40.31 185 THR A N 1
ATOM 1442 C CA . THR A 1 185 ? 44.534 5.950 -40.144 1.00 40.31 185 THR A CA 1
ATOM 1443 C C . THR A 1 185 ? 43.244 6.211 -39.369 1.00 40.31 185 THR A C 1
ATOM 1445 O O . THR A 1 185 ? 42.164 5.827 -39.804 1.00 40.31 185 THR A O 1
ATOM 1448 N N . TYR A 1 186 ? 43.348 6.843 -38.197 1.00 36.88 186 TYR A N 1
ATOM 1449 C CA . TYR A 1 186 ? 42.189 7.233 -37.387 1.00 36.88 186 TYR A CA 1
ATOM 1450 C C . TYR A 1 186 ? 41.784 8.664 -37.743 1.00 36.88 186 TYR A C 1
ATOM 1452 O O . TYR A 1 186 ? 42.557 9.598 -37.506 1.00 36.88 186 TYR A O 1
ATOM 1460 N N . ASN A 1 187 ? 40.591 8.832 -38.312 1.00 45.69 187 ASN A N 1
ATOM 1461 C CA . ASN A 1 187 ? 40.049 10.134 -38.679 1.00 45.69 187 ASN A CA 1
ATOM 1462 C C . ASN A 1 187 ? 39.138 10.636 -37.547 1.00 45.69 187 ASN A C 1
ATOM 1464 O O . ASN A 1 187 ? 38.069 10.087 -37.298 1.00 45.69 187 ASN A O 1
ATOM 1468 N N . LYS A 1 188 ? 39.581 11.671 -36.823 1.00 43.25 188 LYS A N 1
ATOM 1469 C CA . LYS A 1 188 ? 38.917 12.173 -35.601 1.00 43.25 188 LYS A CA 1
ATOM 1470 C C . LYS A 1 188 ? 37.534 12.797 -35.823 1.00 43.25 188 LYS A C 1
ATOM 1472 O O . LYS A 1 188 ? 36.859 13.078 -34.840 1.00 43.25 188 LYS A O 1
ATOM 1477 N N . ALA A 1 189 ? 37.152 13.073 -37.067 1.00 46.31 189 ALA A N 1
ATOM 1478 C CA . ALA A 1 189 ? 35.892 13.741 -37.378 1.00 46.31 189 ALA A CA 1
ATOM 1479 C C . ALA A 1 189 ? 34.678 12.796 -37.321 1.00 46.31 189 ALA A C 1
ATOM 1481 O O . ALA A 1 189 ? 33.598 13.251 -36.961 1.00 46.31 189 ALA A O 1
ATOM 1482 N N . ASP A 1 190 ? 34.870 11.498 -37.593 1.00 45.31 190 ASP A N 1
ATOM 1483 C CA . ASP A 1 190 ? 33.761 10.558 -37.838 1.00 45.31 190 ASP A CA 1
ATOM 1484 C C . ASP A 1 190 ? 33.746 9.331 -36.907 1.00 45.31 190 ASP A C 1
ATOM 1486 O O . ASP A 1 190 ? 32.888 8.464 -37.045 1.00 45.31 190 ASP A O 1
ATOM 1490 N N . ASP A 1 191 ? 34.699 9.225 -35.972 1.00 47.81 191 ASP A N 1
ATOM 1491 C CA . ASP A 1 191 ? 34.869 8.068 -35.068 1.00 47.81 191 ASP A CA 1
ATOM 1492 C C . ASP A 1 191 ? 34.882 6.697 -35.793 1.00 47.81 191 ASP A C 1
ATOM 1494 O O . ASP A 1 191 ? 34.550 5.651 -35.230 1.00 47.81 191 ASP A O 1
ATOM 1498 N N . ALA A 1 192 ? 35.307 6.690 -37.060 1.00 43.47 192 ALA A N 1
ATOM 1499 C CA . ALA A 1 192 ? 35.372 5.516 -37.922 1.00 43.47 192 ALA A CA 1
ATOM 1500 C C . ALA A 1 192 ? 36.826 5.175 -38.282 1.00 43.47 192 ALA A C 1
ATOM 1502 O O . ALA A 1 192 ? 37.654 6.051 -38.543 1.00 43.47 192 ALA A O 1
ATOM 1503 N N . ILE A 1 193 ? 37.149 3.877 -38.288 1.00 41.72 193 ILE A N 1
ATOM 1504 C CA . ILE A 1 193 ? 38.473 3.381 -38.676 1.00 41.72 193 ILE A CA 1
ATOM 1505 C C . ILE A 1 193 ? 38.440 3.031 -40.170 1.00 41.72 193 ILE A C 1
ATOM 1507 O O . ILE A 1 193 ? 37.846 2.023 -40.551 1.00 41.72 193 ILE A O 1
ATOM 1511 N N . GLU A 1 194 ? 39.084 3.839 -41.016 1.00 48.50 194 GLU A N 1
ATOM 1512 C CA . GLU A 1 194 ? 39.261 3.511 -42.435 1.00 48.50 194 GLU A CA 1
ATOM 1513 C C . GLU A 1 194 ? 40.388 2.488 -42.610 1.00 48.50 194 GLU A C 1
ATOM 1515 O O . GLU A 1 194 ? 41.516 2.664 -42.134 1.00 48.50 194 GLU A O 1
ATOM 1520 N N . LYS A 1 195 ? 40.066 1.384 -43.286 1.00 42.09 195 LYS A N 1
ATOM 1521 C CA . LYS A 1 195 ? 40.979 0.277 -43.561 1.00 42.09 195 LYS A CA 1
ATOM 1522 C C . LYS A 1 195 ? 41.538 0.429 -44.973 1.00 42.09 195 LYS A C 1
ATOM 1524 O O . LYS A 1 195 ? 40.780 0.625 -45.916 1.00 42.09 195 LYS A O 1
ATOM 1529 N N . ASN A 1 196 ? 42.858 0.358 -45.120 1.00 44.62 196 ASN A N 1
ATOM 1530 C CA . ASN A 1 196 ? 43.524 0.522 -46.410 1.00 44.62 196 ASN A CA 1
ATOM 1531 C C . ASN A 1 196 ? 43.739 -0.862 -47.057 1.00 44.62 196 ASN A C 1
ATOM 1533 O O . ASN A 1 196 ? 44.678 -1.576 -46.708 1.00 44.62 196 ASN A O 1
ATOM 1537 N N . ASP A 1 197 ? 42.847 -1.265 -47.966 1.00 47.00 197 ASP A N 1
ATOM 1538 C CA . ASP A 1 197 ? 42.789 -2.629 -48.532 1.00 47.00 197 ASP A CA 1
ATOM 1539 C C . ASP A 1 197 ? 43.815 -2.911 -49.657 1.00 47.00 197 ASP A C 1
ATOM 1541 O O . ASP A 1 197 ? 43.827 -3.997 -50.235 1.00 47.00 197 ASP A O 1
ATOM 1545 N N . ALA A 1 198 ? 44.716 -1.971 -49.965 1.00 43.22 198 ALA A N 1
ATOM 1546 C CA . ALA A 1 198 ? 45.754 -2.146 -50.992 1.00 43.22 198 ALA A CA 1
ATOM 1547 C C . ALA A 1 198 ? 47.042 -2.834 -50.486 1.00 43.22 198 ALA A C 1
ATOM 1549 O O . ALA A 1 198 ? 47.949 -3.106 -51.275 1.00 43.22 198 ALA A O 1
ATOM 1550 N N . VAL A 1 199 ? 47.145 -3.141 -49.187 1.00 39.16 199 VAL A N 1
ATOM 1551 C CA . VAL A 1 199 ? 48.268 -3.916 -48.638 1.00 39.16 199 VAL A CA 1
ATOM 1552 C C . VAL A 1 199 ? 47.967 -5.405 -48.797 1.00 39.16 199 VAL A C 1
ATOM 1554 O O . VAL A 1 199 ? 47.100 -5.965 -48.130 1.00 39.16 199 VAL A O 1
ATOM 1557 N N . GLN A 1 200 ? 48.701 -6.018 -49.723 1.00 37.66 200 GLN A N 1
ATOM 1558 C CA . GLN A 1 200 ? 48.754 -7.444 -50.038 1.00 37.66 200 GLN A CA 1
ATOM 1559 C C . GLN A 1 200 ? 48.543 -8.314 -48.786 1.00 37.66 200 GLN A C 1
ATOM 1561 O O . GLN A 1 200 ? 49.305 -8.215 -47.823 1.00 37.66 200 GLN A O 1
ATOM 1566 N N . GLN A 1 201 ? 47.497 -9.151 -48.798 1.00 35.03 201 GLN A N 1
ATOM 1567 C CA . GLN A 1 201 ? 47.186 -10.061 -47.697 1.00 35.03 201 GLN A CA 1
ATOM 1568 C C . GLN A 1 201 ? 48.388 -10.966 -47.421 1.00 35.03 201 GLN A C 1
ATOM 1570 O O . GLN A 1 201 ? 48.676 -11.900 -48.170 1.00 35.03 201 GLN A O 1
ATOM 1575 N N . SER A 1 202 ? 49.104 -10.680 -46.338 1.00 37.28 202 SER A N 1
ATOM 1576 C CA . SER A 1 202 ? 50.110 -11.575 -45.801 1.00 37.28 202 SER A CA 1
ATOM 1577 C C . SER A 1 202 ? 49.406 -12.852 -45.344 1.00 37.28 202 SER A C 1
ATOM 1579 O O . SER A 1 202 ? 48.588 -12.842 -44.426 1.00 37.28 202 SER A O 1
ATOM 1581 N N . GLY A 1 203 ? 49.720 -13.968 -46.005 1.00 41.59 203 GLY A N 1
ATOM 1582 C CA . GLY A 1 203 ? 49.330 -15.322 -45.603 1.00 41.59 203 GLY A CA 1
ATOM 1583 C C . GLY A 1 203 ? 50.053 -15.771 -44.330 1.00 41.59 203 GLY A C 1
ATOM 1584 O O . GLY A 1 203 ? 50.737 -16.790 -44.332 1.00 41.59 203 GLY A O 1
ATOM 1585 N N . ALA A 1 204 ? 49.954 -14.982 -43.261 1.00 39.50 204 ALA A N 1
ATOM 1586 C CA . ALA A 1 204 ? 50.628 -15.201 -41.990 1.00 39.50 204 ALA A CA 1
ATOM 1587 C C . ALA A 1 204 ? 49.658 -15.782 -40.949 1.00 39.50 204 ALA A C 1
ATOM 1589 O O . ALA A 1 204 ? 48.475 -15.442 -40.908 1.00 39.50 204 ALA A O 1
ATOM 1590 N N . ALA A 1 205 ? 50.170 -16.703 -40.130 1.00 40.59 205 ALA A N 1
ATOM 1591 C CA . ALA A 1 205 ? 49.398 -17.513 -39.192 1.00 40.59 205 ALA A CA 1
ATOM 1592 C C . ALA A 1 205 ? 48.560 -16.676 -38.191 1.00 40.59 205 ALA A C 1
ATOM 1594 O O . ALA A 1 205 ? 48.952 -15.560 -37.844 1.00 40.59 205 ALA A O 1
ATOM 1595 N N . PRO A 1 206 ? 47.430 -17.215 -37.679 1.00 41.19 206 PRO A N 1
ATOM 1596 C CA . PRO A 1 206 ? 46.506 -16.475 -36.820 1.00 41.19 206 PRO A CA 1
ATOM 1597 C C . PRO A 1 206 ? 47.192 -15.889 -35.574 1.00 41.19 206 PRO A C 1
ATOM 1599 O O . PRO A 1 206 ? 48.016 -16.577 -34.961 1.00 41.19 206 PRO A O 1
ATOM 1602 N N . PRO A 1 207 ? 46.826 -14.667 -35.144 1.00 40.69 207 PRO A N 1
ATOM 1603 C CA . PRO A 1 207 ? 47.414 -14.044 -33.966 1.00 40.69 207 PRO A CA 1
ATOM 1604 C C . PRO A 1 207 ? 47.123 -14.874 -32.706 1.00 40.69 207 PRO A C 1
ATOM 1606 O O . PRO A 1 207 ? 45.984 -15.254 -32.432 1.00 40.69 207 PRO A O 1
ATOM 1609 N N . VAL A 1 208 ? 48.166 -15.152 -31.921 1.00 40.22 208 VAL A N 1
ATOM 1610 C CA . VAL A 1 208 ? 48.067 -15.860 -30.636 1.00 40.22 208 VAL A CA 1
ATOM 1611 C C . VAL A 1 208 ? 48.133 -14.834 -29.509 1.00 40.22 208 VAL A C 1
ATOM 1613 O O . VAL A 1 208 ? 49.136 -14.142 -29.354 1.00 40.22 208 VAL A O 1
ATOM 1616 N N . LEU A 1 209 ? 47.076 -14.751 -28.699 1.00 39.38 209 LEU A N 1
ATOM 1617 C CA . LEU A 1 209 ? 47.070 -13.935 -27.487 1.00 39.38 209 LEU A CA 1
ATOM 1618 C C . LEU A 1 209 ? 47.875 -14.655 -26.396 1.00 39.38 209 LEU A C 1
ATOM 1620 O O . LEU A 1 209 ? 47.522 -15.763 -25.981 1.00 39.38 209 LEU A O 1
ATOM 1624 N N . MET A 1 210 ? 48.955 -14.031 -25.922 1.00 39.75 210 MET A N 1
ATOM 1625 C CA . MET A 1 210 ? 49.760 -14.551 -24.817 1.00 39.75 210 MET A CA 1
ATOM 1626 C C . MET A 1 210 ? 49.503 -13.710 -23.566 1.00 39.75 210 MET A C 1
ATOM 1628 O O . MET A 1 210 ? 49.963 -12.577 -23.463 1.00 39.75 210 MET A O 1
ATOM 1632 N N . VAL A 1 211 ? 48.741 -14.261 -22.619 1.00 38.56 211 VAL A N 1
ATOM 1633 C CA . VAL A 1 211 ? 48.477 -13.618 -21.326 1.00 38.56 211 VAL A CA 1
ATOM 1634 C C . VAL A 1 211 ? 49.510 -14.125 -20.324 1.00 38.56 211 VAL A C 1
ATOM 1636 O O . VAL A 1 211 ? 49.579 -15.321 -20.034 1.00 38.56 211 VAL A O 1
ATOM 1639 N N . LEU A 1 212 ? 50.340 -13.216 -19.816 1.00 36.19 212 LEU A N 1
ATOM 1640 C CA . LEU A 1 212 ? 51.319 -13.502 -18.771 1.00 36.19 212 LEU A CA 1
ATOM 1641 C C . LEU A 1 212 ? 50.710 -13.156 -17.411 1.00 36.19 212 LEU A C 1
ATOM 1643 O O . LEU A 1 212 ? 50.549 -11.985 -17.082 1.00 36.19 212 LEU A O 1
ATOM 1647 N N . ALA A 1 213 ? 50.385 -14.175 -16.616 1.00 34.84 213 ALA A N 1
ATOM 1648 C CA . ALA A 1 213 ? 50.024 -13.987 -15.216 1.00 34.84 213 ALA A CA 1
ATOM 1649 C C . ALA A 1 213 ? 51.282 -14.149 -14.349 1.00 34.84 213 ALA A C 1
ATOM 1651 O O . ALA A 1 213 ? 51.921 -15.206 -14.354 1.00 34.84 213 ALA A O 1
ATOM 1652 N N . SER A 1 214 ? 51.651 -13.092 -13.624 1.00 37.56 214 SER A N 1
ATOM 1653 C CA . SER A 1 214 ? 52.724 -13.136 -12.630 1.00 37.56 214 SER A CA 1
ATOM 1654 C C . SER A 1 214 ? 52.161 -13.647 -11.305 1.00 37.56 214 SER A C 1
ATOM 1656 O O . SER A 1 214 ? 51.289 -13.012 -10.712 1.00 37.56 214 SER A O 1
ATOM 1658 N N . GLY A 1 215 ? 52.632 -14.808 -10.846 1.00 42.25 215 GLY A N 1
ATOM 1659 C CA . GLY A 1 215 ? 52.445 -15.218 -9.456 1.00 42.25 215 GLY A CA 1
ATOM 1660 C C . GLY A 1 215 ? 53.403 -14.439 -8.553 1.00 42.25 215 GLY A C 1
ATOM 1661 O O . GLY A 1 215 ? 54.504 -14.095 -8.983 1.00 42.25 215 GLY A O 1
ATOM 1662 N N . ARG A 1 216 ? 53.011 -14.197 -7.294 1.00 43.50 216 ARG A N 1
ATOM 1663 C CA . ARG A 1 216 ? 53.798 -13.446 -6.289 1.00 43.50 216 ARG A CA 1
ATOM 1664 C C . ARG A 1 216 ? 55.222 -13.975 -6.043 1.00 43.50 216 ARG A C 1
ATOM 1666 O O . ARG A 1 216 ? 56.018 -13.274 -5.432 1.00 43.50 216 ARG A O 1
ATOM 1673 N N . ASP A 1 217 ? 55.560 -15.140 -6.584 1.00 39.03 217 ASP A N 1
ATOM 1674 C CA . ASP A 1 217 ? 56.831 -15.832 -6.370 1.00 39.03 217 ASP A CA 1
ATOM 1675 C C . ASP A 1 217 ? 57.817 -15.645 -7.546 1.00 39.03 217 ASP A C 1
ATOM 1677 O O . ASP A 1 217 ? 58.783 -16.396 -7.682 1.00 39.03 217 ASP A O 1
ATOM 1681 N N . GLY A 1 218 ? 57.552 -14.703 -8.461 1.00 44.53 218 GLY A N 1
ATOM 1682 C CA . GLY A 1 218 ? 58.469 -14.336 -9.552 1.00 44.53 218 GLY A CA 1
ATOM 1683 C C . GLY A 1 218 ? 58.590 -15.355 -10.694 1.00 44.53 218 GLY A C 1
ATOM 1684 O O . GLY A 1 218 ? 59.398 -15.167 -11.601 1.00 44.53 218 GLY A O 1
ATOM 1685 N N . ARG A 1 219 ? 57.782 -16.424 -10.704 1.00 34.88 219 ARG A N 1
ATOM 1686 C CA . ARG A 1 219 ? 57.712 -17.379 -11.823 1.00 34.88 219 ARG A CA 1
ATOM 1687 C C . ARG A 1 219 ? 56.563 -17.029 -12.767 1.00 34.88 219 ARG A C 1
ATOM 1689 O O . ARG A 1 219 ? 55.396 -17.087 -12.384 1.00 34.88 219 ARG A O 1
ATOM 1696 N N . THR A 1 220 ? 56.892 -16.722 -14.020 1.00 37.97 220 THR A N 1
ATOM 1697 C CA . THR A 1 220 ? 55.925 -16.516 -15.103 1.00 37.97 220 THR A CA 1
ATOM 1698 C C . THR A 1 220 ? 55.451 -17.861 -15.652 1.00 37.97 220 THR A C 1
ATOM 1700 O O . THR A 1 220 ? 56.243 -18.690 -16.098 1.00 37.97 220 THR A O 1
ATOM 1703 N N . ARG A 1 221 ? 54.135 -18.100 -15.635 1.00 39.75 221 ARG A N 1
ATOM 1704 C CA . ARG A 1 221 ? 53.510 -19.194 -16.394 1.00 39.75 221 ARG A CA 1
ATOM 1705 C C . ARG A 1 221 ? 52.697 -18.572 -17.521 1.00 39.75 221 ARG A C 1
ATOM 1707 O O . ARG A 1 221 ? 51.722 -17.872 -17.268 1.00 39.75 221 ARG A O 1
ATOM 1714 N N . GLY A 1 222 ? 53.118 -18.800 -18.761 1.00 38.28 222 GLY A N 1
ATOM 1715 C CA . GLY A 1 222 ? 52.370 -18.369 -19.940 1.00 38.28 222 GLY A CA 1
ATOM 1716 C C . GLY A 1 222 ? 51.332 -19.418 -20.318 1.00 38.28 222 GLY A C 1
ATOM 1717 O O . GLY A 1 222 ? 51.698 -20.550 -20.635 1.00 38.28 222 GLY A O 1
ATOM 1718 N N . ILE A 1 223 ? 50.050 -19.053 -20.311 1.00 40.91 223 ILE A N 1
ATOM 1719 C CA . ILE A 1 223 ? 48.994 -19.885 -20.897 1.00 40.91 223 ILE A CA 1
ATOM 1720 C C . ILE A 1 223 ? 48.753 -19.376 -22.320 1.00 40.91 223 ILE A C 1
ATOM 1722 O O . ILE A 1 223 ? 48.412 -18.211 -22.526 1.00 40.91 223 ILE A O 1
ATOM 1726 N N . ARG A 1 224 ? 48.978 -20.245 -23.311 1.00 37.94 224 ARG A N 1
ATOM 1727 C CA . ARG A 1 224 ? 48.714 -19.958 -24.727 1.00 37.94 224 ARG A CA 1
ATOM 1728 C C . ARG A 1 224 ? 47.260 -20.288 -25.043 1.00 37.94 224 ARG A C 1
ATOM 1730 O O . ARG A 1 224 ? 46.884 -21.456 -24.991 1.00 37.94 224 ARG A O 1
ATOM 1737 N N . TYR A 1 225 ? 46.478 -19.287 -25.434 1.00 37.62 225 TYR A N 1
ATOM 1738 C CA . TYR A 1 225 ? 45.143 -19.502 -25.987 1.00 37.62 225 TYR A CA 1
ATOM 1739 C C . TYR A 1 225 ? 45.189 -19.339 -27.504 1.00 37.62 225 TYR A C 1
ATOM 1741 O O . TYR A 1 225 ? 45.620 -18.310 -28.024 1.00 37.62 225 TYR A O 1
ATOM 1749 N N . ARG A 1 226 ? 44.750 -20.372 -28.226 1.00 36.19 226 ARG A N 1
ATOM 1750 C CA . ARG A 1 226 ? 44.550 -20.304 -29.675 1.00 36.19 226 ARG A CA 1
ATOM 1751 C C . ARG A 1 226 ? 43.148 -19.743 -29.914 1.00 36.19 226 ARG A C 1
ATOM 1753 O O . ARG A 1 226 ? 42.164 -20.420 -29.632 1.00 36.19 226 ARG A O 1
ATOM 1760 N N . ILE A 1 227 ? 43.063 -18.501 -30.383 1.00 40.94 227 ILE A N 1
ATOM 1761 C CA . ILE A 1 227 ? 41.789 -17.883 -30.756 1.00 40.94 227 ILE A CA 1
ATOM 1762 C C . ILE A 1 227 ? 41.420 -18.424 -32.136 1.00 40.94 227 ILE A C 1
ATOM 1764 O O . ILE A 1 227 ? 42.091 -18.131 -33.122 1.00 40.94 227 ILE A O 1
ATOM 1768 N N . PHE A 1 228 ? 40.377 -19.248 -32.201 1.00 33.28 228 PHE A N 1
ATOM 1769 C CA . PHE A 1 228 ? 39.755 -19.601 -33.472 1.00 33.28 228 PHE A CA 1
ATOM 1770 C C . PHE A 1 228 ? 38.725 -18.518 -33.814 1.00 33.28 228 PHE A C 1
ATOM 1772 O O . PHE A 1 228 ? 37.834 -18.274 -32.995 1.00 33.28 228 PHE A O 1
ATOM 1779 N N . PRO A 1 229 ? 38.818 -17.851 -34.978 1.00 36.53 229 PRO A N 1
ATOM 1780 C CA . PRO A 1 229 ? 37.752 -16.972 -35.430 1.00 36.53 229 PRO A CA 1
ATOM 1781 C C . PRO A 1 229 ? 36.495 -17.819 -35.641 1.00 36.53 229 PRO A C 1
ATOM 1783 O O . PRO A 1 229 ? 36.488 -18.765 -36.427 1.00 36.53 229 PRO A O 1
ATOM 1786 N N . ARG A 1 230 ? 35.438 -17.509 -34.889 1.00 30.17 230 ARG A N 1
ATOM 1787 C CA . ARG A 1 230 ? 34.110 -18.078 -35.106 1.00 30.17 230 ARG A CA 1
ATOM 1788 C C . ARG A 1 230 ? 33.556 -17.399 -36.356 1.00 30.17 230 ARG A C 1
ATOM 1790 O O . ARG A 1 230 ? 33.222 -16.219 -36.313 1.00 30.17 230 ARG A O 1
ATOM 1797 N N . THR A 1 231 ? 33.540 -18.113 -37.475 1.00 33.94 231 THR A N 1
ATOM 1798 C CA . THR A 1 231 ? 32.878 -17.665 -38.701 1.00 33.94 231 THR A CA 1
ATOM 1799 C C . THR A 1 231 ? 31.387 -17.533 -38.396 1.00 33.94 231 THR A C 1
ATOM 1801 O O . THR A 1 231 ? 30.744 -18.523 -38.052 1.00 33.94 231 THR A O 1
ATOM 1804 N N . PHE A 1 232 ? 30.855 -16.313 -38.453 1.00 34.38 232 PHE A N 1
ATOM 1805 C CA . PHE A 1 232 ? 29.415 -16.091 -38.514 1.00 34.38 232 PHE A CA 1
ATOM 1806 C C . PHE A 1 232 ? 28.965 -16.351 -39.955 1.00 34.38 232 PHE A C 1
ATOM 1808 O O . PHE A 1 232 ? 29.396 -15.653 -40.873 1.00 34.38 232 PHE A O 1
ATOM 1815 N N . LEU A 1 233 ? 28.131 -17.374 -40.118 1.00 34.91 233 LEU A N 1
ATOM 1816 C CA . LEU A 1 233 ? 27.043 -17.430 -41.090 1.00 34.91 233 LEU A CA 1
ATOM 1817 C C . LEU A 1 233 ? 25.756 -17.564 -40.277 1.00 34.91 233 LEU A C 1
ATOM 1819 O O . LEU A 1 233 ? 25.790 -18.335 -39.287 1.00 34.91 233 LEU A O 1
#

Sequence (233 aa):
MKFTISTNIDGVLFKGRARVKEMKLSDYLTRELDGRGIVDTNRDVLLEEFFKDPTKYIRDKGALNEMQASDRYLSMKRAVKGEVIFDEDIRKLCDKGVNNLPGWSLAAAEAKAAVHNSTKHFLDAAAGEARNPTTTSAPEKLEGCYESVHNARRSHAVELPDGVERKKTGMGMGVREGKPEQSWTYNKADDAIEKNDAVQQSGAAPPVLMVLASGRDGRTRGIRYRIFPRTFL

InterPro domains:
  IPR006518 Trypanosome RHS [TIGR01631] (3-214)
  IPR046835 Retrotransposon hot spot protein, N-terminal [PF20445] (146-215)
  IPR056000 Domain of unknown function DUF7578 [PF24466] (19-82)

pLDDT: mean 70.84, std 24.87, range [30.17, 97.12]

Radius of gyration: 35.05 Å; chains: 1; bounding box: 90×40×76 Å